Protein 2QRR (pdb70)

Nearest PDB structures (foldseek):
  2qrr-assembly1_A  TM=1.006E+00  e=1.740E-16  Vibrio parahaemolyticus RIMD 2210633
  3k5p-assembly1_A  TM=5.417E-01  e=3.180E-03  Brucella abortus 2308
  3ibw-assembly1_B  TM=4.728E-01  e=7.754E-03  Chlorobaculum tepidum
  6u9d-assembly2_W-2  TM=4.934E-01  e=2.292E-01  Saccharomyces cerevisiae
  2go8-assembly1_A-2  TM=3.382E-01  e=3.084E-01  Bacillus subtilis

Solvent-accessible surface area: 9717 Å² total

Organism: Vibrio parahaemolyticus serotype O3:K6 (strain RIMD 2210633) (NCBI:txid223926)

Radius of gyration: 16.6 Å; Cα contacts (8 Å, |Δi|>4): 387; chains: 2; bounding box: 33×46×33 Å

Sequence (187 aa):
SIPEDYQARLQPNRVEGSYPLVREFTGATVDAPLSQISRKYNNIDVSILSSDDLDYAGGVKFGVAELFGNEQDDSAAIEEYLRENNVKVEVLGYVLLSIPEEDYQARLQPNRVEGSYPLVREFTGATVDAPLSQISRKYNIDVSILSSSDDLDYAGGVKFGVAELFGNNEQDDSAAIEEYLRENNVKKVEVLGYVL

B-factor: mean 30.87, std 8.49, range [17.78, 67.01]

Secondary structure (DSSP, 8-state):
---HHHHHHEESS--TT-EEEE----TTS-SS---HHHHHS--EEEE--EEEEEETTEEE--EEEES-HHHHHHHHHHHHHTT----EEEEE-/----HHHHHHEESS--TT-EEEE----TTS-SS---HHHHHT--EEEE--EEEEEETTEEE--EEEES-HHHHHHHHHHHHHTT----EEEEE-

CATH classification: 3.30.70.260

Structure (mmCIF, N/CA/C/O backbone):
data_2QRR
#
_entry.id   2QRR
#
_cell.length_a   103.134
_cell.length_b   47.780
_cell.length_c   53.347
_cell.angle_alpha   90.00
_cell.angle_beta   118.48
_cell.angle_gamma   90.00
#
_symmetry.space_group_name_H-M   'C 1 2 1'
#
loop_
_entity.id
_entity.type
_entity.pdbx_description
1 polymer 'Methionine import ATP-binding protein metN'
2 non-polymer 'CHLORIDE ION'
3 water water
#
loop_
_atom_site.group_PDB
_atom_site.id
_atom_site.type_symbol
_atom_site.label_atom_id
_atom_site.label_alt_id
_atom_site.label_comp_id
_atom_site.label_asym_id
_atom_site.label_entity_id
_atom_site.label_seq_id
_atom_site.pdbx_PDB_ins_code
_atom_site.Cartn_x
_atom_site.Cartn_y
_atom_site.Cartn_z
_atom_site.occupancy
_atom_site.B_iso_or_equiv
_atom_site.auth_seq_id
_atom_site.auth_comp_id
_atom_site.auth_asym_id
_atom_site.auth_atom_id
_atom_site.pdbx_PDB_model_num
ATOM 1 N N . SER A 1 5 ? 28.884 9.276 8.177 1.00 55.81 2 SER A N 1
ATOM 2 C CA . SER A 1 5 ? 28.165 9.079 9.481 1.00 55.51 2 SER A CA 1
ATOM 3 C C . SER A 1 5 ? 26.711 8.620 9.289 1.00 54.95 2 SER A C 1
ATOM 4 O O . SER A 1 5 ? 25.800 9.438 9.160 1.00 54.83 2 SER A O 1
ATOM 7 N N . ILE A 1 6 ? 26.514 7.300 9.287 1.00 54.66 3 ILE A N 1
ATOM 8 C CA . ILE A 1 6 ? 25.198 6.686 9.095 1.00 53.41 3 ILE A CA 1
ATOM 9 C C . ILE A 1 6 ? 24.957 5.704 10.251 1.00 52.65 3 ILE A C 1
ATOM 10 O O . ILE A 1 6 ? 25.804 4.862 10.526 1.00 52.50 3 ILE A O 1
ATOM 15 N N . PRO A 1 7 ? 23.802 5.805 10.948 1.00 51.69 4 PRO A N 1
ATOM 16 C CA . PRO A 1 7 ? 23.558 4.918 12.096 1.00 51.00 4 PRO A CA 1
ATOM 17 C C . PRO A 1 7 ? 23.571 3.440 11.714 1.00 50.70 4 PRO A C 1
ATOM 18 O O . PRO A 1 7 ? 23.056 3.079 10.643 1.00 51.03 4 PRO A O 1
ATOM 22 N N . GLU A 1 8 ? 24.135 2.598 12.587 1.00 49.52 5 GLU A N 1
ATOM 23 C CA . GLU A 1 8 ? 24.433 1.203 12.260 1.00 48.96 5 GLU A CA 1
ATOM 24 C C . GLU A 1 8 ? 23.217 0.325 11.971 1.00 47.22 5 GLU A C 1
ATOM 25 O O . GLU A 1 8 ? 23.315 -0.681 11.244 1.00 47.08 5 GLU A O 1
ATOM 31 N N . ASP A 1 9 ? 22.083 0.666 12.567 1.00 45.77 6 ASP A N 1
ATOM 32 C CA . ASP A 1 9 ? 20.876 -0.095 12.308 1.00 44.34 6 ASP A CA 1
ATOM 33 C C . ASP A 1 9 ? 20.315 0.264 10.933 1.00 42.07 6 ASP A C 1
ATOM 34 O O . ASP A 1 9 ? 19.678 -0.570 10.286 1.00 42.19 6 ASP A O 1
ATOM 39 N N . TYR A 1 10 ? 20.570 1.487 10.472 1.00 39.49 7 TYR A N 1
ATOM 40 C CA . TYR A 1 10 ? 20.214 1.832 9.088 1.00 37.10 7 TYR A CA 1
ATOM 41 C C . TYR A 1 10 ? 21.199 1.203 8.073 1.00 36.44 7 TYR A C 1
ATOM 42 O O . TYR A 1 10 ? 20.791 0.664 7.062 1.00 35.28 7 TYR A O 1
ATOM 51 N N . GLN A 1 11 ? 22.491 1.276 8.365 1.00 37.20 8 GLN A N 1
ATOM 52 C CA . GLN A 1 11 ? 23.503 0.526 7.585 1.00 37.95 8 GLN A CA 1
ATOM 53 C C . GLN A 1 11 ? 23.143 -0.929 7.323 1.00 37.30 8 GLN A C 1
ATOM 54 O O . GLN A 1 11 ? 23.159 -1.377 6.166 1.00 36.61 8 GLN A O 1
ATOM 60 N N . ALA A 1 12 ? 22.805 -1.674 8.385 1.00 36.18 9 ALA A N 1
ATOM 61 C CA . ALA A 1 12 ? 22.522 -3.096 8.264 1.00 35.21 9 ALA A CA 1
ATOM 62 C C . ALA A 1 12 ? 21.391 -3.335 7.303 1.00 34.41 9 ALA A C 1
ATOM 63 O O . ALA A 1 12 ? 21.315 -4.399 6.690 1.00 34.90 9 ALA A O 1
ATOM 65 N N . ARG A 1 13 ? 20.518 -2.340 7.175 1.00 32.33 10 ARG A N 1
ATOM 66 C CA . ARG A 1 13 ? 19.320 -2.430 6.351 1.00 31.12 10 ARG A CA 1
ATOM 67 C C . ARG A 1 13 ? 19.494 -1.738 4.991 1.00 28.71 10 ARG A C 1
ATOM 68 O O . ARG A 1 13 ? 18.562 -1.770 4.173 1.00 28.91 10 ARG A O 1
ATOM 76 N N . LEU A 1 14 ? 20.655 -1.116 4.773 1.00 27.54 11 LEU A N 1
ATOM 77 C CA . LEU A 1 14 ? 20.884 -0.292 3.559 1.00 26.36 11 LEU A CA 1
ATOM 78 C C . LEU A 1 14 ? 21.278 -1.178 2.362 1.00 26.66 11 LEU A C 1
ATOM 79 O O . LEU A 1 14 ? 22.270 -1.894 2.452 1.00 27.74 11 LEU A O 1
ATOM 84 N N . GLN A 1 15 ? 20.498 -1.123 1.271 1.00 25.71 12 GLN A N 1
ATOM 85 C CA . GLN A 1 15 ? 20.853 -1.892 0.033 1.00 27.01 12 GLN A CA 1
ATOM 86 C C . GLN A 1 15 ? 21.234 -0.932 -1.083 1.00 25.59 12 GLN A C 1
ATOM 87 O O . GLN A 1 15 ? 20.713 0.189 -1.131 1.00 24.66 12 GLN A O 1
ATOM 93 N N . PRO A 1 16 ? 22.107 -1.368 -2.023 1.00 25.06 13 PRO A N 1
ATOM 94 C CA . PRO A 1 16 ? 22.495 -0.500 -3.139 1.00 26.73 13 PRO A CA 1
ATOM 95 C C . PRO A 1 16 ? 21.335 -0.197 -4.077 1.00 28.32 13 PRO A C 1
ATOM 96 O O . PRO A 1 16 ? 21.264 0.907 -4.624 1.00 29.99 13 PRO A O 1
ATOM 100 N N . ASN A 1 17 ? 20.443 -1.169 -4.257 1.00 30.94 14 ASN A N 1
ATOM 101 C CA . ASN A 1 17 ? 19.339 -0.975 -5.209 1.00 33.06 14 ASN A CA 1
ATOM 102 C C . ASN A 1 17 ? 17.966 -1.066 -4.609 1.00 32.83 14 ASN A C 1
ATOM 103 O O . ASN A 1 17 ? 17.745 -1.685 -3.561 1.00 33.54 14 ASN A O 1
ATOM 108 N N . ARG A 1 18 ? 17.037 -0.431 -5.302 1.00 32.60 15 ARG A N 1
ATOM 109 C CA . ARG A 1 18 ? 15.704 -0.319 -4.818 1.00 32.97 15 ARG A CA 1
ATOM 110 C C . ARG A 1 18 ? 14.988 -1.657 -5.012 1.00 34.48 15 ARG A C 1
ATOM 111 O O . ARG A 1 18 ? 14.884 -2.151 -6.131 1.00 35.15 15 ARG A O 1
ATOM 119 N N . VAL A 1 19 ? 14.584 -2.253 -3.902 1.00 35.30 16 VAL A N 1
ATOM 120 C CA . VAL A 1 19 ? 13.766 -3.464 -3.901 1.00 36.35 16 VAL A CA 1
ATOM 121 C C . VAL A 1 19 ? 12.377 -3.144 -3.381 1.00 36.53 16 VAL A C 1
ATOM 122 O O . VAL A 1 19 ? 12.155 -2.120 -2.717 1.00 34.53 16 VAL A O 1
ATOM 126 N N . GLU A 1 20 ? 11.438 -4.051 -3.661 1.00 36.27 17 GLU A N 1
ATOM 127 C CA . GLU A 1 20 ? 10.093 -3.932 -3.111 1.00 36.93 17 GLU A CA 1
ATOM 128 C C . GLU A 1 20 ? 10.117 -3.705 -1.598 1.00 36.00 17 GLU A C 1
ATOM 129 O O . GLU A 1 20 ? 10.785 -4.421 -0.853 1.00 36.82 17 GLU A O 1
ATOM 135 N N . GLY A 1 21 ? 9.409 -2.682 -1.157 1.00 34.86 18 GLY A N 1
ATOM 136 C CA . GLY A 1 21 ? 9.265 -2.411 0.266 1.00 32.18 18 GLY A CA 1
ATOM 137 C C . GLY A 1 21 ? 10.383 -1.590 0.870 1.00 31.02 18 GLY A C 1
ATOM 138 O O . GLY A 1 21 ? 10.411 -1.420 2.082 1.00 31.64 18 GLY A O 1
ATOM 139 N N . SER A 1 22 ? 11.298 -1.091 0.036 1.00 28.75 19 SER A N 1
ATOM 140 C CA . SER A 1 22 ? 12.413 -0.247 0.548 1.00 28.07 19 SER A CA 1
ATOM 141 C C . SER A 1 22 ? 12.204 1.208 0.164 1.00 26.91 19 SER A C 1
ATOM 142 O O . SER A 1 22 ? 11.424 1.509 -0.734 1.00 28.93 19 SER A O 1
ATOM 145 N N . TYR A 1 23 ? 12.914 2.112 0.831 1.00 26.41 20 TYR A N 1
ATOM 146 C CA . TYR A 1 23 ? 12.787 3.551 0.584 1.00 25.79 20 TYR A CA 1
ATOM 147 C C . TYR A 1 23 ? 14.156 4.176 0.526 1.00 23.64 20 TYR A C 1
ATOM 148 O O . TYR A 1 23 ? 15.022 3.737 1.263 1.00 24.16 20 TYR A O 1
ATOM 157 N N . PRO A 1 24 ? 14.348 5.248 -0.276 1.00 22.73 21 PRO A N 1
ATOM 158 C CA . PRO A 1 24 ? 15.658 5.873 -0.362 1.00 23.33 21 PRO A CA 1
ATOM 159 C C . PRO A 1 24 ? 16.104 6.554 0.943 1.00 23.08 21 PRO A C 1
ATOM 160 O O . PRO A 1 24 ? 15.284 7.223 1.621 1.00 23.40 21 PRO A O 1
ATOM 164 N N . LEU A 1 25 ? 17.361 6.314 1.310 1.00 21.96 22 LEU A N 1
ATOM 165 C CA . LEU A 1 25 ? 18.046 7.067 2.354 1.00 21.76 22 LEU A CA 1
ATOM 166 C C . LEU A 1 25 ? 18.923 8.064 1.632 1.00 21.86 22 LEU A C 1
ATOM 167 O O . LEU A 1 25 ? 19.819 7.664 0.841 1.00 22.05 22 LEU A O 1
ATOM 172 N N . VAL A 1 26 ? 18.710 9.340 1.919 1.00 21.85 23 VAL A N 1
ATOM 173 C CA . VAL A 1 26 ? 19.465 10.410 1.283 1.00 20.13 23 VAL A CA 1
ATOM 174 C C . VAL A 1 26 ? 20.340 11.213 2.253 1.00 20.94 23 VAL A C 1
ATOM 175 O O . VAL A 1 26 ? 19.961 11.413 3.401 1.00 21.71 23 VAL A O 1
ATOM 179 N N . ARG A 1 27 ? 21.453 11.762 1.742 1.00 21.14 24 ARG A N 1
ATOM 180 C CA . ARG A 1 27 ? 22.178 12.802 2.501 1.00 21.34 24 ARG A CA 1
ATOM 181 C C . ARG A 1 27 ? 22.058 14.064 1.645 1.00 23.36 24 ARG A C 1
ATOM 182 O O . ARG A 1 27 ? 22.412 14.048 0.489 1.00 23.19 24 ARG A O 1
ATOM 198 N N . GLU A 1 29 ? 22.881 18.200 1.191 1.00 24.28 26 GLU A N 1
ATOM 199 C CA . GLU A 1 29 ? 23.802 19.251 1.612 1.00 24.18 26 GLU A CA 1
ATOM 200 C C . GLU A 1 29 ? 23.236 20.590 1.142 1.00 23.24 26 GLU A C 1
ATOM 201 O O . GLU A 1 29 ? 22.764 20.710 0.011 1.00 21.51 26 GLU A O 1
ATOM 20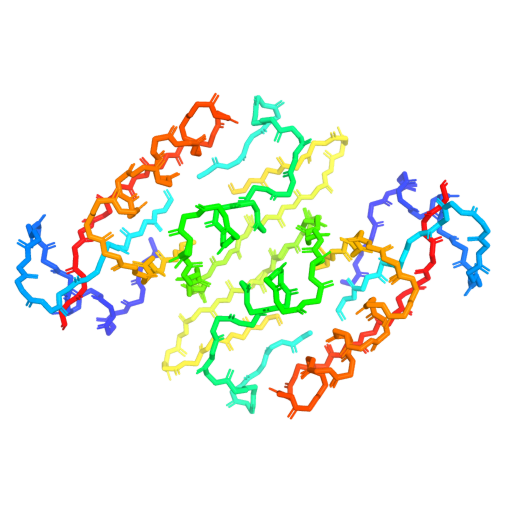7 N N . PHE A 1 30 ? 23.285 21.572 2.047 1.00 22.54 27 PHE A N 1
ATOM 208 C CA . PHE A 1 30 ? 22.752 22.899 1.858 1.00 22.40 27 PHE A CA 1
ATOM 209 C C . PHE A 1 30 ? 23.884 23.894 1.942 1.00 21.25 27 PHE A C 1
ATOM 210 O O . PHE A 1 30 ? 24.720 23.783 2.832 1.00 20.84 27 PHE A O 1
ATOM 218 N N . THR A 1 31 ? 23.930 24.824 0.993 1.00 22.15 28 THR A N 1
ATOM 219 C CA . THR A 1 31 ? 25.014 25.823 0.942 1.00 22.83 28 THR A CA 1
ATOM 220 C C . THR A 1 31 ? 24.356 27.156 0.603 1.00 23.85 28 THR A C 1
ATOM 221 O O . THR A 1 31 ? 23.123 27.249 0.411 1.00 23.00 28 THR A O 1
ATOM 225 N N . GLY A 1 32 ? 25.180 28.195 0.502 1.00 24.03 29 GLY A N 1
ATOM 226 C CA . GLY A 1 32 ? 24.663 29.536 0.201 1.00 25.56 29 GLY A CA 1
ATOM 227 C C . GLY A 1 32 ? 24.207 29.631 -1.250 1.00 25.44 29 GLY A C 1
ATOM 228 O O . GLY A 1 32 ? 23.633 30.664 -1.621 1.00 27.25 29 GLY A O 1
ATOM 229 N N . ALA A 1 33 ? 24.463 28.592 -2.052 1.00 25.57 30 ALA A N 1
ATOM 230 C CA . ALA A 1 33 ? 23.902 28.447 -3.414 1.00 26.63 30 ALA A CA 1
ATOM 231 C C . ALA A 1 33 ? 22.478 27.821 -3.470 1.00 26.62 30 ALA A C 1
ATOM 232 O O . ALA A 1 33 ? 21.758 27.968 -4.476 1.00 26.03 30 ALA A O 1
ATOM 234 N N . THR A 1 34 ? 22.108 27.102 -2.409 1.00 25.69 31 THR A N 1
ATOM 235 C CA . THR A 1 34 ? 20.775 26.490 -2.288 1.00 25.36 31 THR A CA 1
ATOM 236 C C . THR A 1 34 ? 19.699 27.584 -2.285 1.00 26.63 31 THR A C 1
ATOM 237 O O . THR A 1 34 ? 19.846 28.654 -1.630 1.00 26.28 31 THR A O 1
ATOM 241 N N . VAL A 1 35 ? 18.635 27.361 -3.045 1.00 26.46 32 VAL A N 1
ATOM 242 C CA . VAL A 1 35 ? 17.549 28.344 -3.079 1.00 28.47 32 VAL A CA 1
ATOM 243 C C . VAL A 1 35 ? 17.034 28.571 -1.640 1.00 28.71 32 VAL A C 1
ATOM 244 O O . VAL A 1 35 ? 16.907 27.633 -0.832 1.00 27.45 32 VAL A O 1
ATOM 248 N N . ASP A 1 36 ? 16.773 29.829 -1.304 1.00 30.46 33 ASP A N 1
ATOM 249 C CA . ASP A 1 36 ? 16.237 30.160 -0.014 1.00 31.02 33 ASP A CA 1
ATOM 250 C C . ASP A 1 36 ? 14.712 29.896 0.027 1.00 30.52 33 ASP A C 1
ATOM 251 O O . ASP A 1 36 ? 13.905 30.770 -0.307 1.00 31.22 33 ASP A O 1
ATOM 256 N N . ALA A 1 37 ? 14.326 28.693 0.433 1.00 28.10 34 ALA A N 1
ATOM 257 C CA . ALA A 1 37 ? 12.904 28.280 0.389 1.00 27.36 34 ALA A CA 1
ATOM 258 C C . ALA A 1 37 ? 12.761 27.148 1.394 1.00 25.76 34 ALA A C 1
ATOM 259 O O . ALA A 1 37 ? 13.750 26.478 1.701 1.00 27.52 34 ALA A O 1
ATOM 261 N N . PRO A 1 38 ? 11.541 26.928 1.914 1.00 25.20 35 PRO A N 1
ATOM 262 C CA . PRO A 1 38 ? 11.206 25.834 2.800 1.00 23.77 35 PRO A CA 1
ATOM 263 C C . PRO A 1 38 ? 11.078 24.552 1.949 1.00 24.04 35 PRO A C 1
ATOM 264 O O . PRO A 1 38 ? 9.990 24.008 1.747 1.00 24.63 35 PRO A O 1
ATOM 268 N N . LEU A 1 39 ? 12.197 24.047 1.506 1.00 23.55 36 LEU A N 1
ATOM 269 C CA . LEU A 1 39 ? 12.166 22.932 0.554 1.00 22.82 36 LEU A CA 1
ATOM 270 C C . LEU A 1 39 ? 11.604 21.618 1.104 1.00 23.29 36 LEU A C 1
ATOM 271 O O . LEU A 1 39 ? 10.980 20.877 0.330 1.00 21.67 36 LEU A O 1
ATOM 284 N N . SER A 1 41 ? 9.351 21.324 3.418 1.00 20.76 38 SER A N 1
ATOM 285 C CA . SER A 1 41 ? 7.892 21.537 3.432 1.00 20.07 38 SER A CA 1
ATOM 286 C C . SER A 1 41 ? 7.344 21.362 2.023 1.00 20.89 38 SER A C 1
ATOM 287 O O . SER A 1 41 ? 6.286 20.751 1.842 1.00 21.35 38 SER A O 1
ATOM 290 N N . GLN A 1 42 ? 8.017 21.946 1.048 1.00 21.64 39 GLN A N 1
ATOM 291 C CA . GLN A 1 42 ? 7.455 21.921 -0.343 1.00 22.37 39 GLN A CA 1
ATOM 292 C C . GLN A 1 42 ? 7.406 20.526 -0.909 1.00 22.05 39 GLN A C 1
ATOM 293 O O . GLN A 1 42 ? 6.374 20.132 -1.523 1.00 21.83 39 GLN A O 1
ATOM 299 N N . ILE A 1 43 ? 8.466 19.726 -0.706 1.00 21.94 40 ILE A N 1
ATOM 300 C CA . ILE A 1 43 ? 8.369 18.322 -1.251 1.00 21.44 40 ILE A CA 1
ATOM 301 C C . ILE A 1 43 ? 7.378 17.453 -0.472 1.00 21.51 40 ILE A C 1
ATOM 302 O O . ILE A 1 43 ? 6.809 16.508 -1.017 1.00 21.94 40 ILE A O 1
ATOM 307 N N . SER A 1 44 ? 7.156 17.789 0.808 1.00 21.23 41 SER A N 1
ATOM 308 C CA . SER A 1 44 ? 6.190 17.060 1.676 1.00 21.41 41 SER A CA 1
ATOM 309 C C . SER A 1 44 ? 4.800 17.228 1.104 1.00 21.61 41 SER A C 1
ATOM 310 O O . SER A 1 44 ? 3.976 16.286 1.120 1.00 24.66 41 SER A O 1
ATOM 313 N N . ARG A 1 45 ? 4.552 18.440 0.642 1.00 20.22 42 ARG A N 1
ATOM 314 C CA . ARG A 1 45 ? 3.201 18.782 0.099 1.00 23.59 42 ARG A CA 1
ATOM 315 C C . ARG A 1 45 ? 3.098 18.361 -1.364 1.00 23.25 42 ARG A C 1
ATOM 316 O O . ARG A 1 45 ? 2.100 17.754 -1.794 1.00 22.96 42 ARG A O 1
ATOM 324 N N . LYS A 1 46 ? 4.072 18.741 -2.156 1.00 20.65 43 LYS A N 1
ATOM 325 C CA . LYS A 1 46 ? 3.966 18.640 -3.620 1.00 22.96 43 LYS A CA 1
ATOM 326 C C . LYS A 1 46 ? 4.062 17.215 -4.125 1.00 21.76 43 LYS A C 1
ATOM 327 O O . LYS A 1 46 ? 3.427 16.856 -5.095 1.00 23.21 43 LYS A O 1
ATOM 333 N N . TYR A 1 47 ? 4.881 16.404 -3.463 1.00 22.16 44 TYR A N 1
ATOM 334 C CA . TYR A 1 47 ? 5.175 15.043 -3.886 1.00 24.03 44 TYR A CA 1
ATOM 335 C C . TYR A 1 47 ? 4.769 14.017 -2.865 1.00 23.99 44 TYR A C 1
ATOM 336 O O . TYR A 1 47 ? 5.077 12.862 -3.042 1.00 26.79 44 TYR A O 1
ATOM 345 N N A ASN A 1 48 ? 4.095 14.429 -1.797 0.50 24.84 45 ASN A N 1
ATOM 346 N N B ASN A 1 48 ? 3.986 14.449 -1.868 0.50 24.87 45 ASN A N 1
ATOM 347 C CA A ASN A 1 48 ? 3.524 13.453 -0.894 0.50 25.00 45 ASN A CA 1
ATOM 348 C CA B ASN A 1 48 ? 3.490 13.634 -0.734 0.50 24.87 45 ASN A CA 1
ATOM 349 C C A ASN A 1 48 ? 4.700 12.689 -0.344 0.50 25.35 45 ASN A C 1
ATOM 350 C C B ASN A 1 48 ? 4.560 12.812 -0.049 0.50 25.31 45 ASN A C 1
ATOM 351 O O A ASN A 1 48 ? 4.715 11.459 -0.414 0.50 25.73 45 ASN A O 1
ATOM 352 O O B ASN A 1 48 ? 4.341 11.674 0.336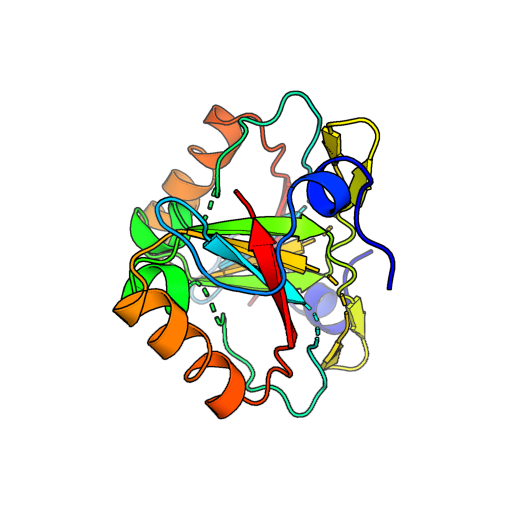 0.50 26.11 45 ASN A O 1
ATOM 361 N N . ILE A 1 49 ? 5.727 13.428 0.107 1.00 24.99 46 ILE A N 1
ATOM 362 C CA . ILE A 1 49 ? 6.874 12.767 0.738 1.00 25.09 46 ILE A CA 1
ATOM 363 C C . ILE A 1 49 ? 6.799 12.957 2.223 1.00 24.73 46 ILE A C 1
ATOM 364 O O . ILE A 1 49 ? 6.593 14.080 2.702 1.00 24.38 46 ILE A O 1
ATOM 369 N N . ASP A 1 50 ? 6.949 11.855 2.964 1.00 24.53 47 ASP A N 1
ATOM 370 C CA . ASP A 1 50 ? 7.244 11.967 4.391 1.00 24.69 47 ASP A CA 1
ATOM 371 C C . ASP A 1 50 ? 8.744 11.900 4.568 1.00 25.79 47 ASP A C 1
ATOM 372 O O . ASP A 1 50 ? 9.372 10.851 4.295 1.00 26.98 47 ASP A O 1
ATOM 377 N N . VAL A 1 51 ? 9.303 13.019 5.002 1.00 23.78 48 VAL A N 1
ATOM 378 C CA . VAL A 1 51 ? 10.734 13.163 5.183 1.00 24.40 48 VAL A CA 1
ATOM 379 C C . VAL A 1 51 ? 11.021 12.739 6.617 1.00 25.30 48 VAL A C 1
ATOM 380 O O . VAL A 1 51 ? 10.740 13.491 7.607 1.00 25.02 48 VAL A O 1
ATOM 384 N N . SER A 1 52 ? 11.574 11.540 6.753 1.00 24.16 49 SER A N 1
ATOM 385 C CA . SER A 1 52 ? 11.896 11.002 8.041 1.00 23.86 49 SER A CA 1
ATOM 386 C C . SER A 1 52 ? 13.332 11.369 8.360 1.00 25.30 49 SER A C 1
ATOM 387 O O . SER A 1 52 ? 14.287 10.733 7.877 1.00 24.60 49 SER A O 1
ATOM 390 N N . ILE A 1 53 ? 13.473 12.427 9.148 1.00 24.02 50 ILE A N 1
ATOM 391 C CA . ILE A 1 53 ? 14.797 12.997 9.454 1.00 26.61 50 ILE A CA 1
ATOM 392 C C . ILE A 1 53 ? 15.491 12.162 10.497 1.00 27.60 50 ILE A C 1
ATOM 393 O O . ILE A 1 53 ? 14.913 11.874 11.557 1.00 29.40 50 ILE A O 1
ATOM 398 N N . LEU A 1 54 ? 16.697 11.717 10.166 1.00 25.98 51 LEU A N 1
ATOM 399 C CA . LEU A 1 54 ? 17.530 10.910 11.064 1.00 26.28 51 LEU A CA 1
ATOM 400 C C . LEU A 1 54 ? 18.523 11.823 11.783 1.00 26.12 51 LEU A C 1
ATOM 401 O O . LEU A 1 54 ? 18.692 11.717 13.008 1.00 26.47 51 LEU A O 1
ATOM 406 N N . SER A 1 55 ? 19.192 12.705 11.035 1.00 25.01 52 SER A N 1
ATOM 407 C CA . SER A 1 55 ? 20.252 13.565 11.656 1.00 24.30 52 SER A CA 1
ATOM 408 C C . SER A 1 55 ? 20.377 14.828 10.831 1.00 24.22 52 SER A C 1
ATOM 409 O O . SER A 1 55 ? 19.958 14.865 9.668 1.00 23.97 52 SER A O 1
ATOM 412 N N . SER A 1 56 ? 20.821 15.879 11.491 1.00 23.71 53 SER A N 1
ATOM 413 C CA . SER A 1 56 ? 21.055 17.113 10.786 1.00 26.94 53 SER A CA 1
ATOM 414 C C . SER A 1 56 ? 22.119 17.867 11.521 1.00 27.55 53 SER A C 1
ATOM 415 O O . SER A 1 56 ? 22.300 17.737 12.753 1.00 29.31 53 SER A O 1
ATOM 418 N N A ASP A 1 57 ? 22.851 18.684 10.781 0.50 26.85 54 ASP A N 1
ATOM 419 N N B ASP A 1 57 ? 22.855 18.640 10.758 0.50 26.57 54 ASP A N 1
ATOM 420 C CA A ASP A 1 57 ? 23.841 19.583 11.377 0.50 27.06 54 ASP A CA 1
ATOM 421 C CA B ASP A 1 57 ? 23.811 19.558 11.304 0.50 26.54 54 ASP A CA 1
ATOM 422 C C A ASP A 1 57 ? 23.823 20.872 10.549 0.50 26.79 54 ASP A C 1
ATOM 423 C C B ASP A 1 57 ? 23.651 20.690 10.314 0.50 25.76 54 ASP A C 1
ATOM 424 O O A ASP A 1 57 ? 24.784 21.210 9.857 0.50 29.20 54 ASP A O 1
ATOM 425 O O B ASP A 1 57 ? 24.306 20.706 9.275 0.50 26.04 54 ASP A O 1
ATOM 434 N N . LEU A 1 58 ? 22.706 21.565 10.614 1.00 25.75 55 LEU A N 1
ATOM 435 C CA . LEU A 1 58 ? 22.477 22.804 9.825 1.00 25.69 55 LEU A CA 1
ATOM 436 C C . LEU A 1 58 ? 22.726 23.996 10.730 1.00 26.94 55 LEU A C 1
ATOM 437 O O . LEU A 1 58 ? 22.381 23.999 11.922 1.00 25.06 55 LEU A O 1
ATOM 442 N N . ASP A 1 59 ? 23.299 25.052 10.157 1.00 26.21 56 ASP A N 1
ATOM 443 C CA . ASP A 1 59 ? 23.629 26.233 10.956 1.00 28.96 56 ASP A CA 1
ATOM 444 C C . ASP A 1 59 ? 23.275 27.422 10.093 1.00 28.32 56 ASP A C 1
ATOM 445 O O . ASP A 1 59 ? 23.049 27.260 8.905 1.00 27.87 56 ASP A O 1
ATOM 450 N N . TYR A 1 60 ? 23.128 28.593 10.704 1.00 27.62 57 TYR A N 1
ATOM 451 C CA . TYR A 1 60 ? 22.849 29.768 9.958 1.00 27.91 57 TYR A CA 1
ATOM 452 C C . TYR A 1 60 ? 23.824 30.791 10.530 1.00 27.72 57 TYR A C 1
ATOM 453 O O . TYR A 1 60 ? 23.790 31.071 11.722 1.00 28.02 57 TYR A O 1
ATOM 462 N N . ALA A 1 61 ? 24.748 31.266 9.713 1.00 26.57 58 ALA A N 1
ATOM 463 C CA . ALA A 1 61 ? 25.715 32.254 10.199 1.00 26.91 58 ALA A CA 1
ATOM 464 C C . ALA A 1 61 ? 26.155 33.094 9.045 1.00 26.32 58 ALA A C 1
ATOM 465 O O . ALA A 1 61 ? 26.188 32.642 7.889 1.00 27.04 58 ALA A O 1
ATOM 467 N N . GLY A 1 62 ? 26.478 34.330 9.343 1.00 26.65 59 GLY A N 1
ATOM 468 C CA . GLY A 1 62 ? 26.950 35.208 8.316 1.00 26.77 59 GLY A CA 1
ATOM 469 C C . GLY A 1 62 ? 25.998 35.256 7.144 1.00 27.48 59 GLY A C 1
ATOM 470 O O . GLY A 1 62 ? 26.441 35.368 6.001 1.00 27.26 59 GLY A O 1
ATOM 471 N N . GLY A 1 63 ? 24.697 35.158 7.423 1.00 27.61 60 GLY A N 1
ATOM 472 C CA . GLY A 1 63 ? 23.682 35.309 6.377 1.00 28.44 60 GLY A CA 1
ATOM 473 C C . GLY A 1 63 ? 23.496 34.095 5.486 1.00 28.60 60 GLY A C 1
ATOM 474 O O . GLY A 1 63 ? 22.797 34.162 4.472 1.00 29.55 60 GLY A O 1
ATOM 475 N N . VAL A 1 64 ? 24.083 32.963 5.878 1.00 27.31 61 VAL A N 1
ATOM 476 C CA . VAL A 1 64 ? 23.999 31.753 5.050 1.00 26.47 61 VAL A CA 1
ATOM 477 C C . VAL A 1 64 ? 23.530 30.574 5.873 1.00 25.98 61 VAL A C 1
ATOM 478 O O . 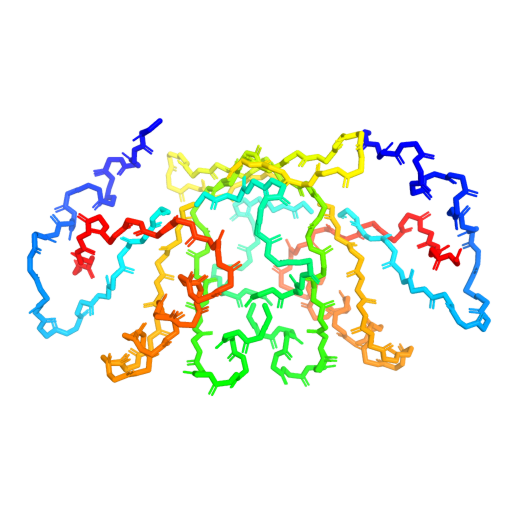VAL A 1 64 ? 24.050 30.358 6.962 1.00 24.33 61 VAL A O 1
ATOM 482 N N . LYS A 1 65 ? 22.608 29.769 5.317 1.00 25.54 62 LYS A N 1
ATOM 483 C CA . LYS A 1 65 ? 22.229 28.521 5.943 1.00 28.39 62 LYS A CA 1
ATOM 484 C C . LYS A 1 65 ? 22.984 27.381 5.242 1.00 28.16 62 LYS A C 1
ATOM 485 O O . LYS A 1 65 ? 22.959 27.265 4.014 1.00 28.96 62 LYS A O 1
ATOM 491 N N . PHE A 1 66 ? 23.651 26.552 6.031 1.00 27.50 63 PHE A N 1
ATOM 492 C CA . PHE A 1 66 ? 24.550 25.541 5.489 1.00 26.26 63 PHE A CA 1
ATOM 493 C C . PHE A 1 66 ? 24.611 24.328 6.382 1.00 26.03 63 PHE A C 1
ATOM 494 O O . PHE A 1 66 ? 24.363 24.429 7.580 1.00 26.14 63 PHE A O 1
ATOM 502 N N . GLY A 1 67 ? 24.941 23.177 5.790 1.00 24.34 64 GLY A N 1
ATOM 503 C CA . GLY A 1 67 ? 25.045 21.972 6.592 1.00 22.72 64 GLY A CA 1
ATOM 504 C C . GLY A 1 67 ? 24.466 20.801 5.838 1.00 23.08 64 GLY A C 1
ATOM 505 O O . GLY A 1 67 ? 24.239 20.854 4.629 1.00 23.45 64 GLY A O 1
ATOM 522 N N . VAL A 1 70 ? 20.382 13.943 6.991 1.00 21.39 67 VAL A N 1
ATOM 523 C CA . VAL A 1 70 ? 20.215 12.594 6.439 1.00 22.23 67 VAL A CA 1
ATOM 524 C C . VAL A 1 70 ? 18.781 12.207 6.727 1.00 22.34 67 VAL A C 1
ATOM 525 O O . VAL A 1 70 ? 18.310 12.474 7.832 1.00 21.67 67 VAL A O 1
ATOM 529 N N . ALA A 1 71 ? 18.058 11.672 5.736 1.00 21.48 68 ALA A N 1
ATOM 530 C CA . ALA A 1 71 ? 16.625 11.415 5.900 1.00 22.78 68 ALA A CA 1
ATOM 531 C C . ALA A 1 71 ? 16.235 10.232 5.052 1.00 22.53 68 ALA A C 1
ATOM 532 O O . ALA A 1 71 ? 16.847 10.000 4.019 1.00 22.87 68 ALA A O 1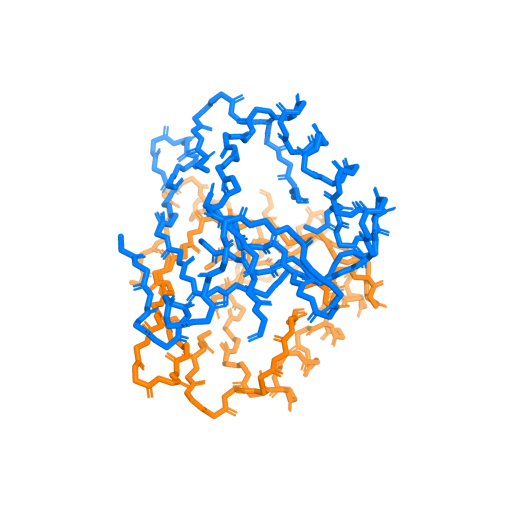
ATOM 534 N N . GLU A 1 72 ? 15.223 9.492 5.517 1.00 21.65 69 GLU A N 1
ATOM 535 C CA . GLU A 1 72 ? 14.645 8.456 4.687 1.00 23.51 69 GLU A CA 1
ATOM 536 C C . GLU A 1 72 ? 13.382 9.047 4.063 1.00 25.45 69 GLU A C 1
ATOM 537 O O . GLU A 1 72 ? 12.551 9.676 4.784 1.00 25.00 69 GLU A O 1
ATOM 543 N N . LEU A 1 73 ? 13.223 8.867 2.744 1.00 24.55 70 LEU A N 1
ATOM 544 C CA . LEU A 1 73 ? 12.100 9.517 2.025 1.00 25.43 70 LEU A CA 1
ATOM 545 C C . LEU A 1 73 ? 11.012 8.498 1.784 1.00 25.18 70 LEU A C 1
ATOM 546 O O . LEU A 1 73 ? 11.211 7.557 0.971 1.00 26.14 70 LEU A O 1
ATOM 551 N N . PHE A 1 74 ? 9.883 8.630 2.491 1.00 25.00 71 PHE A N 1
ATOM 552 C CA . PHE A 1 74 ? 8.790 7.674 2.338 1.00 27.36 71 PHE A CA 1
ATOM 553 C C . PHE A 1 74 ? 7.781 8.221 1.322 1.00 28.00 71 PHE A C 1
ATOM 554 O O . PHE A 1 74 ? 7.196 9.285 1.523 1.00 29.01 71 PHE A O 1
ATOM 562 N N . GLY A 1 75 ? 7.579 7.490 0.237 1.00 28.80 72 GLY A N 1
ATOM 563 C CA . GLY A 1 75 ? 6.608 7.897 -0.776 1.00 31.00 72 GLY A CA 1
ATOM 564 C C . GLY A 1 75 ? 6.645 6.788 -1.801 1.00 30.77 72 GLY A C 1
ATOM 565 O O . GLY A 1 75 ? 7.187 5.738 -1.532 1.00 33.50 72 GLY A O 1
ATOM 566 N N . ASN A 1 76 ? 6.104 6.993 -2.984 1.00 31.03 73 ASN A N 1
ATOM 567 C CA . ASN A 1 76 ? 6.369 5.974 -3.998 1.00 30.32 73 ASN A CA 1
ATOM 568 C C . ASN A 1 76 ? 7.567 6.361 -4.875 1.00 29.95 73 ASN A C 1
ATOM 569 O O . ASN A 1 76 ? 8.141 7.476 -4.742 1.00 29.34 73 ASN A O 1
ATOM 574 N N . GLU A 1 77 ? 7.966 5.443 -5.752 1.00 28.78 74 GLU A N 1
ATOM 575 C CA . GLU A 1 77 ? 9.148 5.657 -6.560 1.00 29.11 74 GLU A CA 1
ATOM 576 C C . GLU A 1 77 ? 9.012 6.883 -7.447 1.00 27.36 74 GLU A C 1
ATOM 577 O O . GLU A 1 77 ? 9.957 7.656 -7.608 1.00 27.82 74 GLU A O 1
ATOM 583 N N . GLN A 1 78 ? 7.846 7.048 -8.062 1.00 26.03 75 GLN A N 1
ATOM 584 C CA . GLN A 1 78 ? 7.680 8.160 -8.935 1.00 25.51 75 GLN A CA 1
ATOM 585 C C . GLN A 1 78 ? 7.834 9.475 -8.141 1.00 25.25 75 GLN A C 1
ATOM 586 O O . GLN A 1 78 ? 8.499 10.421 -8.622 1.00 24.55 75 GLN A O 1
ATOM 592 N N . ASP A 1 79 ? 7.178 9.525 -6.974 1.00 24.79 76 ASP A N 1
ATOM 593 C CA . ASP A 1 79 ? 7.139 10.724 -6.149 1.00 24.83 76 ASP A CA 1
ATOM 594 C C . ASP A 1 79 ? 8.522 11.025 -5.554 1.00 25.03 76 ASP A C 1
ATOM 595 O O . ASP A 1 79 ? 8.979 12.167 -5.586 1.00 24.63 76 ASP A O 1
ATOM 600 N N . ASP A 1 80 ? 9.203 10.005 -5.047 1.00 25.03 77 ASP A N 1
ATOM 601 C CA . ASP A 1 80 ? 10.521 10.295 -4.457 1.00 26.12 77 ASP A CA 1
ATOM 602 C C . ASP A 1 80 ? 11.563 10.692 -5.496 1.00 26.69 77 ASP A C 1
ATOM 603 O O . ASP A 1 80 ? 12.367 11.561 -5.254 1.00 25.47 77 ASP A O 1
ATOM 608 N N . SER A 1 81 ? 11.518 10.092 -6.683 1.00 26.51 78 SER A N 1
ATOM 609 C CA . SER A 1 81 ? 12.375 10.554 -7.785 1.00 27.05 78 SER A CA 1
ATOM 610 C C . SER A 1 81 ? 12.094 12.004 -8.172 1.00 26.81 78 SER A C 1
ATOM 611 O O . SER A 1 81 ? 13.032 12.797 -8.333 1.00 26.48 78 SER A O 1
ATOM 614 N N . ALA A 1 82 ? 10.813 12.369 -8.279 1.00 26.11 79 ALA A N 1
ATOM 615 C CA . ALA A 1 82 ? 10.411 13.745 -8.597 1.00 25.81 79 ALA A CA 1
ATOM 616 C C . ALA A 1 82 ? 10.880 14.755 -7.527 1.00 26.33 79 ALA A C 1
ATOM 617 O O . ALA A 1 82 ? 11.307 15.888 -7.856 1.00 25.86 79 ALA A O 1
ATOM 619 N N . ALA A 1 83 ? 10.781 14.330 -6.269 1.00 24.32 80 ALA A N 1
ATOM 620 C CA . ALA A 1 83 ? 11.143 15.181 -5.130 1.00 24.59 80 ALA A CA 1
ATOM 621 C C . ALA A 1 83 ? 12.653 15.373 -5.131 1.00 24.16 80 ALA A C 1
ATOM 622 O O . ALA A 1 83 ? 13.140 16.454 -4.846 1.00 23.88 80 ALA A O 1
ATOM 624 N N . ILE A 1 84 ? 13.402 14.302 -5.395 1.00 24.60 81 ILE A N 1
ATOM 625 C CA . ILE A 1 84 ? 14.878 14.419 -5.434 1.00 24.64 81 ILE A CA 1
ATOM 626 C C . ILE A 1 84 ? 15.317 15.364 -6.578 1.00 25.84 81 ILE A C 1
ATOM 627 O O . ILE A 1 84 ? 16.227 16.183 -6.425 1.00 26.03 81 ILE A O 1
ATOM 632 N N A GLU A 1 85 ? 14.665 15.298 -7.732 0.50 25.65 82 GLU A N 1
ATOM 633 N N B GLU A 1 85 ? 14.655 15.219 -7.727 0.50 25.84 82 GLU A N 1
ATOM 634 C CA A GLU A 1 85 ? 15.067 16.217 -8.798 0.50 25.58 82 GLU A CA 1
ATOM 635 C CA B GLU A 1 85 ? 14.853 16.101 -8.875 0.50 26.05 82 GLU A CA 1
ATOM 636 C C A GLU A 1 85 ? 14.629 17.659 -8.477 0.50 25.39 82 GLU A C 1
ATOM 637 C C B GLU A 1 85 ? 14.631 17.563 -8.445 0.50 25.64 82 GLU A C 1
ATOM 638 O O A GLU A 1 85 ? 15.311 18.609 -8.834 0.50 25.83 82 GLU A O 1
ATOM 639 O O B GLU A 1 85 ? 15.467 18.412 -8.695 0.50 26.02 82 GLU A O 1
ATOM 650 N N . TYR A 1 86 ? 13.509 17.824 -7.772 1.00 24.47 83 TYR A N 1
ATOM 651 C CA . TYR A 1 86 ? 13.102 19.161 -7.336 1.00 25.28 83 TYR A CA 1
ATOM 652 C C . TYR A 1 86 ? 14.166 19.769 -6.420 1.00 23.64 83 TYR A C 1
ATOM 653 O O . TYR A 1 86 ? 14.543 20.926 -6.578 1.00 24.59 83 TYR A O 1
ATOM 662 N N . LEU A 1 87 ? 14.653 18.965 -5.470 1.00 23.31 84 LEU A N 1
ATOM 663 C CA . LEU A 1 87 ? 15.692 19.449 -4.553 1.00 22.76 84 LEU A CA 1
ATOM 664 C C . LEU A 1 87 ? 16.956 19.777 -5.331 1.00 22.22 84 LEU A C 1
ATOM 665 O O . LEU A 1 87 ? 17.570 20.813 -5.097 1.00 23.77 84 LEU A O 1
ATOM 670 N N . ARG A 1 88 ? 17.348 18.910 -6.267 1.00 23.66 85 ARG A N 1
ATOM 671 C CA . ARG A 1 88 ? 18.527 19.200 -7.075 1.00 24.50 85 ARG A CA 1
ATOM 672 C C . ARG A 1 88 ? 18.351 20.454 -7.918 1.00 25.69 85 ARG A C 1
ATOM 673 O O . ARG A 1 88 ? 19.310 21.222 -8.082 1.00 27.26 85 ARG A O 1
ATOM 681 N N . GLU A 1 89 ? 17.133 20.685 -8.430 1.00 28.16 86 GLU A N 1
ATOM 682 C CA . GLU A 1 89 ? 16.821 21.900 -9.230 1.00 28.62 86 GLU A CA 1
ATOM 683 C C . GLU A 1 89 ? 16.977 23.169 -8.373 1.00 27.96 86 GLU A C 1
ATOM 684 O O . GLU A 1 89 ? 17.359 24.238 -8.876 1.00 27.40 86 GLU A O 1
ATOM 690 N N . ASN A 1 90 ? 16.739 23.025 -7.076 1.00 25.86 87 ASN A N 1
ATOM 691 C CA . ASN A 1 90 ? 16.867 24.110 -6.110 1.00 24.97 87 ASN A CA 1
ATOM 692 C C . ASN A 1 90 ? 18.260 24.135 -5.446 1.00 24.02 87 ASN A C 1
ATOM 693 O O . ASN A 1 90 ? 18.445 24.767 -4.420 1.00 25.28 87 ASN A O 1
ATOM 698 N N . ASN A 1 91 ? 19.233 23.456 -6.054 1.00 25.52 88 ASN A N 1
ATOM 699 C CA . ASN A 1 91 ? 20.609 23.435 -5.576 1.00 24.59 88 ASN A CA 1
ATOM 700 C C . ASN A 1 91 ? 20.849 22.865 -4.185 1.00 24.39 88 ASN A C 1
ATOM 701 O O . ASN A 1 91 ? 21.721 23.352 -3.454 1.00 24.25 88 ASN A O 1
ATOM 706 N N . VAL A 1 92 ? 20.056 21.863 -3.802 1.00 23.74 89 VAL A N 1
ATOM 707 C CA . VAL A 1 92 ? 20.432 20.972 -2.716 1.00 23.30 89 VAL A CA 1
ATOM 708 C C . VAL A 1 92 ? 21.247 19.888 -3.379 1.00 24.56 89 VAL A C 1
ATOM 709 O O . VAL A 1 92 ? 20.837 19.332 -4.386 1.00 26.17 89 VAL A O 1
ATOM 713 N N . LYS A 1 93 ? 22.426 19.568 -2.844 1.00 24.79 90 LYS A N 1
ATOM 714 C CA . LYS A 1 93 ? 23.104 18.368 -3.360 1.00 25.50 90 LYS A CA 1
ATOM 715 C C . LYS A 1 93 ? 22.518 17.139 -2.671 1.00 26.44 90 LYS A C 1
ATOM 716 O O . LYS A 1 93 ? 22.509 17.074 -1.447 1.00 25.88 90 LYS A O 1
ATOM 722 N N . VAL A 1 94 ? 22.032 16.177 -3.448 1.00 24.16 91 VAL A N 1
ATOM 723 C CA . VAL A 1 94 ? 21.390 14.991 -2.854 1.00 23.53 91 VAL A CA 1
ATOM 724 C C . VAL A 1 94 ? 22.210 13.750 -3.236 1.00 23.93 91 VAL A C 1
ATOM 725 O O . VAL A 1 94 ? 22.441 13.489 -4.435 1.00 23.97 91 VAL A O 1
ATOM 729 N N . GLU A 1 95 ? 22.685 13.017 -2.235 1.00 22.83 92 GLU A N 1
ATOM 730 C CA . GLU A 1 95 ? 23.301 11.724 -2.467 1.00 24.28 92 GLU A CA 1
ATOM 731 C C . GLU A 1 95 ? 22.273 10.671 -2.055 1.00 24.22 92 GLU A C 1
ATOM 732 O O . GLU A 1 95 ? 21.830 10.626 -0.899 1.00 22.88 92 GLU A O 1
ATOM 738 N N . VAL A 1 96 ? 21.876 9.815 -2.995 1.00 23.15 93 VAL A N 1
ATOM 739 C CA . VAL A 1 96 ? 21.005 8.686 -2.632 1.00 23.57 93 VAL A CA 1
ATOM 740 C C . VAL A 1 96 ? 21.924 7.573 -2.135 1.00 23.27 93 VAL A C 1
ATOM 741 O O . VAL A 1 96 ? 22.668 6.981 -2.928 1.00 23.99 93 VAL A O 1
ATOM 745 N N . LEU A 1 97 ? 21.995 7.377 -0.815 1.00 22.21 94 LEU A N 1
ATOM 746 C CA . LEU A 1 97 ? 23.011 6.444 -0.251 1.00 23.02 94 LEU A CA 1
ATOM 747 C C . LEU A 1 97 ? 22.621 5.008 -0.559 1.00 22.65 94 LEU A C 1
ATOM 748 O O . LEU A 1 97 ? 23.465 4.119 -0.739 1.00 24.34 94 LEU A O 1
ATOM 753 N N . GLY A 1 98 ? 21.323 4.774 -0.677 1.00 21.90 95 GLY A N 1
ATOM 754 C CA . GLY A 1 98 ? 20.896 3.394 -0.873 1.00 21.73 95 GLY A CA 1
ATOM 755 C C . GLY A 1 98 ? 19.450 3.338 -0.466 1.00 21.56 95 GLY A C 1
ATOM 756 O O . GLY A 1 98 ? 18.827 4.382 -0.234 1.00 22.21 95 GLY A O 1
ATOM 757 N N . TYR A 1 99 ? 18.918 2.116 -0.407 1.00 22.17 96 TYR A N 1
ATOM 758 C CA . TYR A 1 99 ? 17.542 1.918 -0.072 1.00 22.42 96 TYR A CA 1
ATOM 759 C C . TYR A 1 99 ? 17.405 1.100 1.190 1.00 25.35 96 TYR A C 1
ATOM 760 O O . TYR A 1 99 ? 18.044 0.054 1.327 1.00 24.50 96 TYR A O 1
ATOM 769 N N . VAL A 1 100 ? 16.524 1.554 2.082 1.00 26.25 97 VAL A N 1
ATOM 770 C CA . VAL A 1 100 ? 16.440 0.944 3.410 1.00 28.52 97 VAL A CA 1
ATOM 771 C C . VAL A 1 100 ? 15.314 -0.064 3.366 1.00 29.62 97 VAL A C 1
ATOM 772 O O . VAL A 1 100 ? 14.190 0.311 3.084 1.00 27.08 97 VAL A O 1
ATOM 776 N N . LEU A 1 101 ? 15.616 -1.334 3.613 1.00 31.96 98 LEU A N 1
ATOM 777 C CA . LEU A 1 101 ? 14.579 -2.369 3.605 1.00 35.33 98 LEU A CA 1
ATOM 778 C C . LEU A 1 101 ? 14.270 -2.796 5.035 1.00 36.61 98 LEU A C 1
ATOM 779 O O . LEU A 1 101 ? 15.125 -3.347 5.736 1.00 38.01 98 LEU A O 1
ATOM 785 N N . LEU B 1 4 ? 22.164 27.123 22.422 1.00 56.68 1 LEU B N 1
ATOM 786 C CA . LEU B 1 4 ? 20.921 27.935 22.651 1.00 56.93 1 LEU B CA 1
ATOM 787 C C . LEU B 1 4 ? 20.945 29.269 21.883 1.00 56.66 1 LEU B C 1
ATOM 788 O O . LEU B 1 4 ? 20.053 30.115 22.039 1.00 57.04 1 LEU B O 1
ATOM 793 N N . SER B 1 5 ? 21.937 29.422 21.010 1.00 56.04 2 SER B N 1
ATOM 794 C CA . SER B 1 5 ? 22.161 30.692 20.324 1.00 55.04 2 SER B CA 1
ATOM 795 C C . SER B 1 5 ? 21.199 30.891 19.143 1.00 53.68 2 SER B C 1
ATOM 796 O O . SER B 1 5 ? 20.680 29.927 18.573 1.00 53.40 2 SER B O 1
ATOM 799 N N . ILE B 1 6 ? 20.947 32.160 18.824 1.00 52.08 3 ILE B N 1
ATOM 800 C CA . ILE B 1 6 ? 20.074 32.583 17.738 1.00 50.72 3 ILE B CA 1
ATOM 801 C C . ILE B 1 6 ?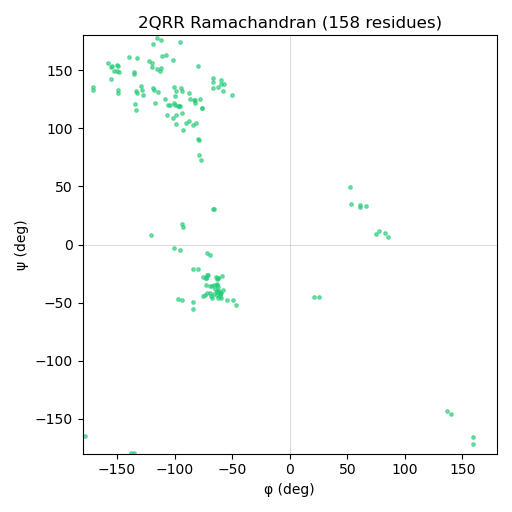 20.843 33.665 16.949 1.00 49.58 3 ILE B C 1
ATOM 802 O O . ILE B 1 6 ? 21.373 34.605 17.553 1.00 50.00 3 ILE B O 1
ATOM 807 N N . PRO B 1 7 ? 20.904 33.532 15.609 1.00 48.50 4 PRO B N 1
ATOM 808 C CA . PRO B 1 7 ? 21.665 34.422 14.710 1.00 47.99 4 PRO B CA 1
ATOM 809 C C . PRO B 1 7 ? 21.319 35.907 14.906 1.00 47.85 4 PRO B C 1
ATOM 810 O O . PRO B 1 7 ? 20.149 36.245 15.092 1.00 47.33 4 PRO B O 1
ATOM 814 N N A GLU B 1 8 ? 22.342 36.759 14.854 0.50 47.63 5 GLU B N 1
ATOM 815 N N B GLU B 1 8 ? 22.328 36.772 14.826 0.50 47.58 5 GLU B N 1
ATOM 816 C CA A GLU B 1 8 ? 22.226 38.199 15.115 0.50 47.79 5 GLU B CA 1
ATOM 817 C CA B GLU B 1 8 ? 22.191 38.192 15.182 0.50 47.64 5 GLU B CA 1
ATOM 818 C C A GLU B 1 8 ? 21.030 38.865 14.438 0.50 47.69 5 GLU B C 1
ATOM 819 C C B GLU B 1 8 ? 21.191 39.022 14.358 0.50 47.66 5 GLU B C 1
ATOM 820 O O A GLU B 1 8 ? 20.299 39.651 15.058 0.50 47.51 5 GLU B O 1
ATOM 821 O O B GLU B 1 8 ? 20.736 40.081 14.816 0.50 47.41 5 GLU B O 1
ATOM 832 N N . ASP B 1 9 ? 20.858 38.560 13.153 1.00 47.40 6 ASP B N 1
ATOM 833 C CA . ASP B 1 9 ? 19.947 39.307 12.294 1.00 46.98 6 ASP B CA 1
ATOM 834 C C . ASP B 1 9 ? 18.540 38.910 12.615 1.00 45.44 6 ASP B C 1
ATOM 835 O O . ASP B 1 9 ? 17.628 39.747 12.556 1.00 45.13 6 ASP B O 1
ATOM 840 N N . TYR B 1 10 ? 18.370 37.637 12.968 1.00 42.83 7 TYR B N 1
ATOM 841 C CA . TYR B 1 10 ? 17.088 37.182 13.473 1.00 41.77 7 TYR B CA 1
ATOM 842 C C . TYR B 1 10 ? 16.777 37.802 14.829 1.00 40.68 7 TYR B C 1
ATOM 843 O O . TYR B 1 10 ? 15.683 38.290 15.023 1.00 40.91 7 TYR B O 1
ATOM 852 N N . GLN B 1 11 ? 17.742 37.802 15.749 1.00 40.33 8 GLN B N 1
ATOM 853 C CA . GLN B 1 11 ? 17.560 38.456 17.041 1.00 40.23 8 GLN B CA 1
ATOM 854 C C . GLN B 1 11 ? 17.038 39.870 16.890 1.00 39.38 8 GLN B C 1
ATOM 855 O O . GLN B 1 11 ? 16.065 40.248 17.548 1.00 39.01 8 GLN B O 1
ATOM 861 N N . ALA B 1 12 ? 17.653 40.655 15.996 1.00 37.92 9 ALA B N 1
ATOM 862 C CA . ALA B 1 12 ? 17.267 42.063 15.820 1.00 37.01 9 ALA B CA 1
ATOM 863 C C . ALA B 1 12 ? 15.829 42.203 15.337 1.00 35.87 9 ALA B C 1
ATOM 864 O O . ALA B 1 12 ? 15.172 43.173 15.622 1.00 35.60 9 ALA B O 1
ATOM 866 N N . ARG B 1 13 ? 15.339 41.210 14.618 1.00 33.59 10 ARG B N 1
ATOM 867 C CA . ARG B 1 13 ? 14.008 41.271 14.066 1.00 33.05 10 ARG B CA 1
ATOM 868 C C . ARG B 1 13 ? 12.990 40.566 15.013 1.00 30.81 10 ARG B C 1
ATOM 869 O O . ARG B 1 13 ? 11.788 40.581 14.759 1.00 30.56 10 ARG B O 1
ATOM 877 N N . LEU B 1 14 ? 13.471 39.948 16.087 1.00 28.88 11 LEU B N 1
ATOM 878 C CA . LEU B 1 14 ? 12.588 39.127 16.940 1.00 27.29 11 LEU B CA 1
ATOM 879 C C . LEU B 1 14 ? 11.873 39.927 18.028 1.00 27.92 11 LEU B C 1
ATOM 880 O O . LEU B 1 14 ? 12.529 40.619 18.843 1.00 28.41 11 LEU B O 1
ATOM 885 N N . GLN B 1 15 ? 10.555 39.812 18.042 1.00 26.85 12 GLN B N 1
ATOM 886 C CA . GLN B 1 15 ? 9.708 40.560 18.962 1.00 28.96 12 GLN B CA 1
ATOM 887 C C . GLN B 1 15 ? 9.077 39.573 19.929 1.00 29.17 12 GLN B C 1
ATOM 888 O O . GLN B 1 15 ? 8.775 38.440 19.552 1.00 28.02 12 GLN B O 1
ATOM 894 N N . PRO B 1 16 ? 8.824 40.028 21.152 1.00 28.11 13 PRO B N 1
ATOM 895 C CA . PRO B 1 16 ? 8.114 39.256 22.144 1.00 29.16 13 PRO B CA 1
ATOM 896 C C . PRO B 1 16 ? 6.654 38.951 21.710 1.00 30.73 13 PRO B C 1
ATOM 897 O O . PRO B 1 16 ? 6.159 37.866 21.996 1.00 32.29 13 PRO B O 1
ATOM 901 N N . ASN B 1 17 ? 5.982 39.852 21.006 1.00 31.95 14 ASN B N 1
ATOM 902 C CA . ASN B 1 17 ? 4.589 39.568 20.642 1.00 33.76 14 ASN B CA 1
ATOM 903 C C . ASN B 1 17 ? 4.294 39.597 19.161 1.00 34.00 14 ASN B C 1
ATOM 904 O O . ASN B 1 17 ? 5.029 40.221 18.385 1.00 35.13 14 ASN B O 1
ATOM 909 N N . ARG B 1 18 ? 3.211 38.910 18.783 1.00 34.45 15 ARG B N 1
ATOM 910 C CA . ARG B 1 18 ? 2.791 38.786 17.395 1.00 35.59 15 ARG B CA 1
ATOM 911 C C . ARG B 1 18 ? 2.120 40.056 16.865 1.00 36.37 15 ARG B C 1
ATOM 912 O O . ARG B 1 18 ? 1.074 40.491 17.373 1.00 36.38 15 ARG B O 1
ATOM 920 N N . VAL B 1 19 ? 2.757 40.629 15.862 1.00 37.53 16 VAL B N 1
ATOM 921 C CA . VAL B 1 19 ? 2.194 41.735 15.103 1.00 39.18 16 VAL B CA 1
ATOM 922 C C . VAL B 1 19 ? 1.871 41.308 13.692 1.00 39.74 16 VAL B C 1
ATOM 923 O O . VAL B 1 19 ? 2.204 40.186 13.255 1.00 39.80 16 VAL B O 1
ATOM 927 N N . GLU B 1 20 ? 1.264 42.242 12.959 1.00 40.10 17 GLU B N 1
ATOM 928 C CA . GLU B 1 20 ? 0.945 42.051 11.564 1.00 40.84 17 GLU B CA 1
ATOM 929 C C . GLU B 1 20 ? 2.192 41.736 10.735 1.00 39.95 17 GLU B C 1
ATOM 930 O O . GLU B 1 20 ? 3.225 42.402 10.870 1.00 40.64 17 GLU B O 1
ATOM 936 N N . GLY B 1 21 ? 2.098 40.698 9.909 1.00 38.74 18 GLY B N 1
ATOM 937 C CA . GLY B 1 21 ? 3.200 40.323 9.016 1.00 37.45 18 GLY B CA 1
ATOM 938 C C . GLY B 1 21 ? 4.373 39.632 9.710 1.00 36.72 18 GLY B C 1
ATOM 939 O O . GLY B 1 21 ? 5.420 39.411 9.088 1.00 38.00 18 GLY B O 1
ATOM 940 N N . SER B 1 22 ? 4.206 39.284 10.982 1.00 35.01 19 SER B N 1
ATOM 941 C CA . SER B 1 22 ? 5.269 38.557 11.720 1.00 33.60 19 SER B CA 1
ATOM 942 C C . SER B 1 22 ? 4.927 37.081 11.810 1.00 32.13 19 SER B C 1
ATOM 943 O O . SER B 1 22 ? 3.748 36.698 11.660 1.00 31.31 19 SER B O 1
ATOM 946 N N . TYR B 1 23 ? 5.950 36.244 12.047 1.00 30.39 20 TYR B N 1
ATOM 947 C CA . TYR B 1 23 ? 5.769 34.807 12.102 1.00 29.73 20 TYR B CA 1
ATOM 948 C C . TYR B 1 23 ? 6.514 34.262 13.276 1.00 27.76 20 TYR B C 1
ATOM 949 O O . TYR B 1 23 ? 7.583 34.747 13.578 1.00 27.66 20 TYR B O 1
ATOM 958 N N . PRO B 1 24 ? 5.992 33.211 13.892 1.00 26.08 21 PRO B N 1
ATOM 959 C CA . PRO B 1 24 ? 6.738 32.674 15.035 1.00 25.25 21 PRO B CA 1
ATOM 960 C C . PRO B 1 24 ? 8.065 32.050 14.689 1.00 25.08 21 PRO B C 1
ATOM 961 O O . PRO B 1 24 ? 8.175 31.295 13.699 1.00 24.59 21 PRO B O 1
ATOM 965 N N . LEU B 1 25 ? 9.024 32.253 15.583 1.00 24.43 22 LEU B N 1
ATOM 966 C CA . LEU B 1 25 ? 10.272 31.527 15.545 1.00 24.12 22 LEU B CA 1
ATOM 967 C C . LEU B 1 25 ? 10.274 30.535 16.712 1.00 23.76 22 LEU B C 1
ATOM 968 O O . LEU B 1 25 ? 10.107 30.914 17.857 1.00 22.69 22 LEU B O 1
ATOM 973 N N . VAL B 1 26 ? 10.482 29.266 16.405 1.00 23.56 23 VAL B N 1
ATOM 974 C CA . VAL B 1 26 ? 10.389 28.245 17.422 1.00 23.97 23 VAL B CA 1
ATOM 975 C C . VAL B 1 26 ? 11.688 27.496 17.603 1.00 22.55 23 VAL B C 1
ATOM 976 O O . VAL B 1 26 ? 12.505 27.349 16.647 1.00 23.96 23 VAL B O 1
ATOM 980 N N . ARG B 1 27 ? 11.881 26.977 18.818 1.00 23.45 24 ARG B N 1
ATOM 981 C CA . ARG B 1 27 ? 12.953 25.995 19.036 1.00 22.63 24 ARG B CA 1
ATOM 982 C C . ARG B 1 27 ? 12.275 24.726 19.506 1.00 24.27 24 ARG B C 1
ATOM 983 O O . ARG B 1 27 ? 11.455 24.749 20.425 1.00 24.55 24 ARG B O 1
ATOM 999 N N . GLU B 1 29 ? 12.539 20.633 20.517 1.00 25.28 26 GLU B N 1
ATOM 1000 C CA . GLU B 1 29 ? 13.428 19.610 21.097 1.00 26.02 26 GLU B CA 1
ATOM 1001 C C . GLU B 1 29 ? 12.775 18.243 20.888 1.00 23.71 26 GLU B C 1
ATOM 1002 O O . GLU B 1 29 ? 11.583 18.051 21.180 1.00 23.78 26 GLU B O 1
ATOM 1008 N N . PHE B 1 30 ? 13.600 17.301 20.409 1.00 23.20 27 PHE B N 1
ATOM 1009 C CA . PHE B 1 30 ? 13.244 15.949 20.120 1.00 22.59 27 PHE B CA 1
ATOM 1010 C C . PHE B 1 30 ? 14.002 15.055 21.076 1.00 21.91 27 PHE B C 1
ATOM 1011 O O . PHE B 1 30 ? 15.229 15.258 21.281 1.00 22.19 27 PHE B O 1
ATOM 1019 N N . THR B 1 31 ? 13.251 14.143 21.690 1.00 21.39 28 THR B N 1
ATOM 1020 C CA . THR B 1 31 ? 13.857 13.132 22.617 1.00 23.02 28 THR B CA 1
ATOM 1021 C C . THR B 1 31 ? 13.239 11.791 22.288 1.00 23.36 28 THR B C 1
ATOM 1022 O O . THR B 1 31 ? 12.354 11.700 21.411 1.00 23.49 28 THR B O 1
ATOM 1026 N N . GLY B 1 32 ? 13.635 10.731 23.021 1.00 23.24 29 GLY B N 1
ATOM 1027 C CA . GLY B 1 32 ? 13.055 9.407 22.759 1.00 25.49 29 GLY B CA 1
ATOM 1028 C C . GLY B 1 32 ? 11.592 9.312 23.153 1.00 26.19 29 GLY B C 1
ATOM 1029 O O . GLY B 1 32 ? 10.949 8.329 22.821 1.00 26.72 29 GLY B O 1
ATOM 1030 N N . ALA B 1 33 ? 11.080 10.337 23.836 1.00 26.01 30 ALA B N 1
ATOM 1031 C CA . ALA B 1 33 ? 9.637 10.449 24.152 1.00 25.59 30 ALA B CA 1
ATOM 1032 C C . ALA B 1 33 ? 8.813 10.976 22.968 1.00 25.87 30 ALA B C 1
ATOM 1033 O O . ALA B 1 33 ? 7.597 10.760 22.892 1.00 26.58 30 ALA B O 1
ATOM 1035 N N . THR B 1 34 ? 9.478 11.650 22.038 1.00 24.62 31 THR B N 1
ATOM 1036 C CA . THR B 1 34 ? 8.770 12.233 20.893 1.00 24.22 31 THR B CA 1
ATOM 1037 C C . THR B 1 34 ? 8.217 11.109 20.004 1.00 25.10 31 THR B C 1
ATOM 1038 O O . THR B 1 34 ? 8.894 10.084 19.808 1.00 25.18 31 THR B O 1
ATOM 1042 N N . VAL B 1 35 ? 7.000 11.269 19.485 1.00 26.06 32 VAL B N 1
ATOM 1043 C CA . VAL B 1 35 ? 6.396 10.239 18.625 1.00 28.66 32 VAL B CA 1
ATOM 1044 C C . VAL B 1 35 ? 7.283 10.029 17.401 1.00 28.84 32 VAL B C 1
ATOM 1045 O O . VAL B 1 35 ? 7.779 10.978 16.800 1.00 29.55 32 VAL B O 1
ATOM 1049 N N . ASP B 1 36 ? 7.453 8.771 17.036 1.00 31.10 33 ASP B N 1
ATOM 1050 C CA . ASP B 1 36 ? 8.265 8.380 15.909 1.00 31.72 33 ASP B CA 1
ATOM 1051 C C . ASP B 1 36 ? 7.445 8.622 14.623 1.00 30.81 33 ASP B C 1
ATOM 1052 O O . ASP B 1 36 ? 6.693 7.743 14.176 1.00 30.00 33 ASP B O 1
ATOM 1057 N N . ALA B 1 37 ? 7.564 9.831 14.067 1.00 28.48 34 ALA B N 1
ATOM 1058 C CA . ALA B 1 37 ? 6.710 10.240 12.951 1.00 27.76 34 ALA B CA 1
ATOM 1059 C C . ALA B 1 37 ? 7.428 11.316 12.180 1.00 25.80 34 ALA B C 1
ATOM 1060 O O . ALA B 1 37 ? 8.223 12.040 12.760 1.00 25.86 34 ALA B O 1
ATOM 1062 N N . PRO B 1 38 ? 7.140 11.445 10.877 1.00 24.81 35 PRO B N 1
ATOM 1063 C CA . PRO B 1 38 ? 7.709 12.574 10.108 1.00 23.82 35 PRO B CA 1
ATOM 1064 C C . PRO B 1 38 ? 6.882 13.824 10.420 1.00 23.72 35 PRO B C 1
ATOM 1065 O O . PRO B 1 38 ? 6.036 14.223 9.629 1.00 23.33 35 PRO B O 1
ATOM 1069 N N . LEU B 1 39 ? 7.116 14.414 11.578 1.00 21.88 36 LEU B N 1
ATOM 1070 C CA . LEU B 1 39 ? 6.273 15.536 12.076 1.00 22.38 36 LEU B CA 1
ATOM 1071 C C . LEU B 1 39 ? 6.389 16.814 11.243 1.00 21.92 36 LEU B C 1
ATOM 1072 O O . LEU B 1 39 ? 5.402 17.498 11.060 1.00 23.19 36 LEU B O 1
ATOM 1085 N N . SER B 1 41 ? 6.996 17.024 8.047 1.00 21.11 38 SER B N 1
ATOM 1086 C CA . SER B 1 41 ? 6.179 16.798 6.820 1.00 20.79 38 SER B CA 1
ATOM 1087 C C . SER B 1 41 ? 4.700 16.888 7.141 1.00 21.46 38 SER B C 1
ATOM 1088 O O . SER B 1 41 ? 3.906 17.427 6.301 1.00 20.12 38 SER B O 1
ATOM 1091 N N . GLN B 1 42 ? 4.300 16.252 8.238 1.00 20.95 39 GLN B N 1
ATOM 1092 C CA . GLN B 1 42 ? 2.874 16.214 8.621 1.00 21.84 39 GLN B CA 1
ATOM 1093 C C . GLN B 1 42 ? 2.292 17.611 8.848 1.00 22.10 39 GLN B C 1
ATOM 1094 O O . GLN B 1 42 ? 1.213 17.920 8.313 1.00 23.86 39 GLN B O 1
ATOM 1100 N N . ILE B 1 43 ? 2.988 18.479 9.582 1.00 22.54 40 ILE B N 1
ATOM 1101 C CA . ILE B 1 43 ? 2.410 19.822 9.773 1.00 21.80 40 ILE B CA 1
ATOM 1102 C C . ILE B 1 43 ? 2.501 20.661 8.487 1.00 22.96 40 ILE B C 1
ATOM 1103 O O . ILE B 1 43 ? 1.647 21.520 8.293 1.00 22.61 40 ILE B O 1
ATOM 1108 N N . SER B 1 44 ? 3.525 20.411 7.629 1.00 21.04 41 SER B N 1
ATOM 1109 C CA . SER B 1 44 ? 3.639 21.084 6.336 1.00 20.98 41 SER B CA 1
ATOM 1110 C C . SER B 1 44 ? 2.388 20.834 5.495 1.00 20.48 41 SER B C 1
ATOM 1111 O O . SER B 1 44 ? 1.884 21.761 4.848 1.00 21.04 41 SER B O 1
ATOM 1114 N N . ARG B 1 45 ? 1.864 19.616 5.548 1.00 21.00 42 ARG B N 1
ATOM 1115 C CA . ARG B 1 45 ? 0.637 19.283 4.783 1.00 22.54 42 ARG B CA 1
ATOM 1116 C C . ARG B 1 45 ? -0.639 19.671 5.528 1.00 21.79 42 ARG B C 1
ATOM 1117 O O . ARG B 1 45 ? -1.491 20.429 5.025 1.00 20.04 42 ARG B O 1
ATOM 1125 N N . LYS B 1 46 ? -0.759 19.151 6.751 1.00 22.06 43 LYS B N 1
ATOM 1126 C CA . LYS B 1 46 ? -2.008 19.250 7.490 1.00 23.10 43 LYS B CA 1
ATOM 1127 C C . LYS B 1 46 ? -2.432 20.688 7.831 1.00 22.81 43 LYS B C 1
ATOM 1128 O O . LYS B 1 46 ? -3.617 21.020 7.814 1.00 24.03 43 LYS B O 1
ATOM 1134 N N . TYR B 1 47 ? -1.455 21.546 8.079 1.00 22.14 44 TYR B N 1
ATOM 1135 C CA . TYR B 1 47 ? -1.737 22.903 8.539 1.00 23.10 44 TYR B CA 1
ATOM 1136 C C . TYR B 1 47 ? -1.155 23.892 7.546 1.00 23.18 44 TYR B C 1
ATOM 1137 O O . TYR B 1 47 ? -1.143 25.069 7.822 1.00 24.67 44 TYR B O 1
ATOM 1146 N N . ASN B 1 48 ? -0.669 23.394 6.405 1.00 24.09 45 ASN B N 1
ATOM 1147 C CA . ASN B 1 48 ? -0.110 24.246 5.336 1.00 24.03 45 ASN B CA 1
ATOM 1148 C C . ASN B 1 48 ? 0.952 25.185 5.856 1.00 25.69 45 ASN B C 1
ATOM 1149 O O . ASN B 1 48 ? 0.885 26.398 5.670 1.00 27.51 45 ASN B O 1
ATOM 1154 N N . ILE B 1 49 ? 1.875 24.613 6.598 1.00 24.01 46 ILE B N 1
ATOM 1155 C CA . ILE B 1 49 ? 2.925 25.380 7.263 1.00 24.94 46 ILE B CA 1
ATOM 1156 C C . ILE B 1 49 ? 4.171 25.236 6.399 1.00 24.64 46 ILE B C 1
ATOM 1157 O O . ILE B 1 49 ? 4.512 24.140 5.984 1.00 25.73 46 ILE B O 1
ATOM 1162 N N . ASP B 1 50 ? 4.865 26.345 6.181 1.00 24.41 47 ASP B N 1
ATOM 1163 C CA . ASP B 1 50 ? 6.199 26.303 5.589 1.00 25.37 47 ASP B CA 1
ATOM 1164 C C . ASP B 1 50 ? 7.223 26.406 6.721 1.00 26.38 47 ASP B C 1
ATOM 1165 O O . ASP B 1 50 ? 7.348 27.473 7.411 1.00 27.08 47 ASP B O 1
ATOM 1170 N N . VAL B 1 51 ? 7.928 25.298 6.926 1.00 24.76 48 VAL B N 1
ATOM 1171 C CA . VAL B 1 51 ? 8.928 25.221 7.990 1.00 25.03 48 VAL B CA 1
ATOM 1172 C C . VAL B 1 51 ? 10.248 25.714 7.467 1.00 26.31 48 VAL B C 1
ATOM 1173 O O . VAL B 1 51 ? 10.917 25.024 6.678 1.00 26.73 48 VAL B O 1
ATOM 1177 N N . SER B 1 52 ? 10.642 26.909 7.887 1.00 24.80 49 SER B N 1
ATOM 1178 C CA . SER B 1 52 ? 11.874 27.490 7.369 1.00 25.88 49 SER B CA 1
ATOM 1179 C C . SER B 1 52 ? 12.965 27.232 8.409 1.00 26.52 49 SER B C 1
ATOM 1180 O O . SER B 1 52 ? 13.028 27.900 9.441 1.00 24.34 49 SER B O 1
ATOM 1183 N N . ILE B 1 53 ? 13.820 26.246 8.109 1.00 25.39 50 ILE B N 1
ATOM 1184 C CA . ILE B 1 53 ? 14.733 25.710 9.105 1.00 27.39 50 ILE B CA 1
ATOM 1185 C C . ILE B 1 53 ? 15.960 26.624 9.163 1.00 28.01 50 ILE B C 1
ATOM 1186 O O . ILE B 1 53 ? 16.565 26.898 8.119 1.00 29.92 50 ILE B O 1
ATOM 1191 N N . LEU B 1 54 ? 16.288 27.136 10.347 1.00 26.94 51 LEU B N 1
ATOM 1192 C CA . LEU B 1 54 ? 17.478 27.979 10.528 1.00 28.01 51 LEU B CA 1
ATOM 1193 C C . LEU B 1 54 ? 18.659 27.120 10.964 1.00 28.35 51 LEU B C 1
ATOM 1194 O O . LEU B 1 54 ? 19.768 27.228 10.409 1.00 29.93 51 LEU B O 1
ATOM 1199 N N . SER B 1 55 ? 18.435 26.254 11.952 1.00 26.38 52 SER B N 1
ATOM 1200 C CA . SER B 1 55 ? 19.517 25.432 12.425 1.00 25.08 52 SER B CA 1
ATOM 1201 C C . SER B 1 55 ? 18.958 24.150 13.014 1.00 25.01 52 SER B C 1
ATOM 1202 O O . SER B 1 55 ? 17.768 24.048 13.320 1.00 24.77 52 SER B O 1
ATOM 1205 N N A SER B 1 56 ? 19.756 23.121 12.954 0.60 25.32 53 SER B N 1
ATOM 1206 N N B SER B 1 56 ? 19.898 23.231 13.266 0.40 25.05 53 SER B N 1
ATOM 1207 C CA A SER B 1 56 ? 19.324 21.891 13.562 0.60 26.26 53 SER B CA 1
ATOM 1208 C CA B SER B 1 56 ? 19.666 21.961 13.988 0.40 24.89 53 SER B CA 1
ATOM 1209 C C A SER B 1 56 ? 20.545 21.173 13.984 0.60 26.91 53 SER B C 1
ATOM 1210 C C B SER B 1 56 ? 20.949 21.253 14.476 0.40 25.36 53 SER B C 1
ATOM 1211 O O A SER B 1 56 ? 21.604 21.237 13.344 0.60 28.02 53 SER B O 1
ATOM 1212 O O B SER B 1 56 ? 22.066 21.611 14.076 0.40 24.22 53 SER B O 1
ATOM 1217 N N A ASP B 1 57 ? 20.395 20.495 15.116 0.50 25.95 54 ASP B N 1
ATOM 1218 N N B ASP B 1 57 ? 20.771 20.248 15.343 0.50 24.48 54 ASP B N 1
ATOM 1219 C CA A ASP B 1 57 ? 21.412 19.656 15.670 0.50 25.88 54 ASP B CA 1
ATOM 1220 C CA B ASP B 1 57 ? 21.851 19.394 15.805 0.50 26.05 54 ASP B CA 1
ATOM 1221 C C A ASP B 1 57 ? 20.676 18.429 16.192 0.50 24.89 54 ASP B C 1
ATOM 1222 C C B ASP B 1 57 ? 21.336 17.973 16.047 0.50 25.28 54 ASP B C 1
ATOM 1223 O O A ASP B 1 57 ? 20.344 18.324 17.353 0.50 25.18 54 ASP B O 1
ATOM 1224 O O B ASP B 1 57 ? 21.844 17.261 16.918 0.50 26.97 54 ASP B O 1
ATOM 1233 N N . LEU B 1 58 ? 20.357 17.568 15.252 1.00 25.62 55 LEU B N 1
ATOM 1234 C CA . LEU B 1 58 ? 19.688 16.242 15.462 1.00 24.90 55 LEU B CA 1
ATOM 1235 C C . LEU B 1 58 ? 20.600 15.074 15.176 1.00 26.33 55 LEU B C 1
ATOM 1236 O O . LEU B 1 58 ? 21.383 15.033 14.205 1.00 24.31 55 LEU B O 1
ATOM 1241 N N . ASP B 1 59 ? 20.543 14.086 16.062 1.00 27.18 56 ASP B N 1
ATOM 1242 C CA . ASP B 1 59 ? 21.490 12.954 15.961 1.00 28.86 56 ASP B CA 1
ATOM 1243 C C . ASP B 1 59 ? 20.601 11.714 16.102 1.00 28.02 56 ASP B C 1
ATOM 1244 O O . ASP B 1 59 ? 19.446 11.838 16.535 1.00 25.79 56 ASP B O 1
ATOM 1249 N N . TYR B 1 60 ? 21.085 10.557 15.658 1.00 26.47 57 TYR B N 1
ATOM 1250 C CA . TYR B 1 60 ? 20.341 9.335 15.810 1.00 27.54 57 TYR B CA 1
ATOM 1251 C C . TYR B 1 60 ? 21.338 8.312 16.310 1.00 26.72 57 TYR B C 1
ATOM 1252 O O . TYR B 1 60 ? 22.352 8.057 15.667 1.00 27.95 57 TYR B O 1
ATOM 1261 N N . ALA B 1 61 ? 21.079 7.746 17.466 1.00 26.41 58 ALA B N 1
ATOM 1262 C CA . ALA B 1 61 ? 22.006 6.757 17.990 1.00 25.77 58 ALA B CA 1
ATOM 1263 C C . ALA B 1 61 ? 21.223 5.893 18.903 1.00 27.08 58 ALA B C 1
ATOM 1264 O O . ALA B 1 61 ? 20.335 6.356 19.640 1.00 26.43 58 ALA B O 1
ATOM 1266 N N . GLY B 1 62 ? 21.545 4.618 18.869 1.00 26.36 59 GLY B N 1
ATOM 1267 C CA . GLY B 1 62 ? 20.949 3.710 19.814 1.00 27.22 59 GLY B CA 1
ATOM 1268 C C . GLY B 1 62 ? 19.444 3.635 19.684 1.00 26.85 59 GLY B C 1
ATOM 1269 O O . GLY B 1 62 ? 18.762 3.399 20.688 1.00 27.64 59 GLY B O 1
ATOM 1270 N N . GLY B 1 63 ? 18.925 3.803 18.460 1.00 27.13 60 GLY B N 1
ATOM 1271 C CA . GLY B 1 63 ? 17.495 3.664 18.210 1.00 26.35 60 GLY B CA 1
ATOM 1272 C C . GLY B 1 63 ? 16.673 4.897 18.527 1.00 26.64 60 GLY B C 1
ATOM 1273 O O . GLY B 1 63 ? 15.438 4.853 18.514 1.00 27.45 60 GLY B O 1
ATOM 1274 N N . VAL B 1 64 ? 17.340 6.025 18.793 1.00 26.41 61 VAL B N 1
ATOM 1275 C CA . VAL B 1 64 ? 16.642 7.248 19.234 1.00 25.95 61 VAL B CA 1
ATOM 1276 C C . VAL B 1 64 ? 17.141 8.457 18.456 1.00 26.69 61 VAL B C 1
ATOM 1277 O O . VAL B 1 64 ? 18.341 8.668 18.368 1.00 26.23 61 VAL B O 1
ATOM 1281 N N . LYS B 1 65 ? 16.214 9.272 17.936 1.00 26.41 62 LYS B N 1
ATOM 1282 C CA . LYS B 1 65 ? 16.586 10.565 17.364 1.00 27.19 62 LYS B CA 1
ATOM 1283 C C . LYS B 1 65 ? 16.429 11.638 18.439 1.00 26.65 62 LYS B C 1
ATOM 1284 O O . LYS B 1 65 ? 15.412 11.664 19.126 1.00 27.11 62 LYS B O 1
ATOM 1290 N N . PHE B 1 66 ? 17.410 12.521 18.566 1.00 26.33 63 PHE B N 1
ATOM 1291 C CA . PHE B 1 66 ? 17.372 13.487 19.651 1.00 25.75 63 PHE B CA 1
ATOM 1292 C C . PHE B 1 66 ? 18.064 14.760 19.216 1.00 25.88 63 PHE B C 1
ATOM 1293 O O . PHE B 1 66 ? 19.026 14.722 18.392 1.00 26.44 63 PHE B O 1
ATOM 1301 N N . GLY B 1 67 ? 17.676 15.881 19.816 1.00 24.79 64 GLY B N 1
ATOM 1302 C CA . GLY B 1 67 ? 18.402 17.129 19.535 1.00 24.12 64 GLY B CA 1
ATOM 1303 C C . GLY B 1 67 ? 17.402 18.237 19.337 1.00 24.73 64 GLY B C 1
ATOM 1304 O O . GLY B 1 67 ? 16.219 18.149 19.806 1.00 24.86 64 GLY B O 1
ATOM 1321 N N . VAL B 1 70 ? 15.793 24.841 15.181 1.00 23.84 67 VAL B N 1
ATOM 1322 C CA . VAL B 1 70 ? 15.182 26.173 15.224 1.00 22.96 67 VAL B CA 1
ATOM 1323 C C . VAL B 1 70 ? 14.621 26.523 13.843 1.00 22.91 67 VAL B C 1
ATOM 1324 O O . VAL B 1 70 ? 15.302 26.302 12.839 1.00 22.79 67 VAL B O 1
ATOM 1328 N N . ALA B 1 71 ? 13.372 26.970 13.802 1.00 22.87 68 ALA B N 1
ATOM 1329 C CA . ALA B 1 71 ? 12.679 27.216 12.532 1.00 23.11 68 ALA B CA 1
ATOM 1330 C C . ALA B 1 71 ? 11.694 28.351 12.654 1.00 24.82 68 ALA B C 1
ATOM 1331 O O . ALA B 1 71 ? 11.085 28.538 13.714 1.00 24.83 68 ALA B O 1
ATOM 1333 N N . GLU B 1 72 ? 11.515 29.079 11.549 1.00 24.89 69 GLU B N 1
ATOM 1334 C CA . GLU B 1 72 ? 10.452 30.093 11.415 1.00 27.78 69 GLU B CA 1
ATOM 1335 C C . GLU B 1 72 ? 9.260 29.360 10.752 1.00 28.06 69 GLU B C 1
ATOM 1336 O O . GLU B 1 72 ? 9.430 28.566 9.795 1.00 28.78 69 GLU B O 1
ATOM 1342 N N . LEU B 1 73 ? 8.062 29.529 11.306 1.00 27.03 70 LEU B N 1
ATOM 1343 C CA . LEU B 1 73 ? 6.877 28.793 10.819 1.00 27.30 70 LEU B CA 1
ATOM 1344 C C . LEU B 1 73 ? 6.031 29.791 10.081 1.00 28.13 70 LEU B C 1
ATOM 1345 O O . LEU B 1 73 ? 5.441 30.696 10.693 1.00 27.68 70 LEU B O 1
ATOM 1350 N N . PHE B 1 74 ? 5.956 29.627 8.763 1.00 28.79 71 PHE B N 1
ATOM 1351 C CA . PHE B 1 74 ? 5.165 30.539 7.916 1.00 30.70 71 PHE B CA 1
ATOM 1352 C C . PHE B 1 74 ? 3.763 29.950 7.650 1.00 31.76 71 PHE B C 1
ATOM 1353 O O . PHE B 1 74 ? 3.640 28.885 7.058 1.00 32.26 71 PHE B O 1
ATOM 1361 N N . GLY B 1 75 ? 2.706 30.640 8.058 1.00 33.13 72 GLY B N 1
ATOM 1362 C CA . GLY B 1 75 ? 1.347 30.242 7.656 1.00 33.65 72 GLY B CA 1
ATOM 1363 C C . GLY B 1 75 ? 0.444 31.271 8.292 1.00 35.11 72 GLY B C 1
ATOM 1364 O O . GLY B 1 75 ? 0.901 32.361 8.639 1.00 36.94 72 GLY B O 1
ATOM 1365 N N A ASN B 1 76 ? -0.834 30.934 8.433 0.50 35.10 73 ASN B N 1
ATOM 1366 N N B ASN B 1 76 ? -0.830 30.950 8.447 0.50 34.51 73 ASN B N 1
ATOM 1367 C CA A ASN B 1 76 ? -1.760 31.765 9.204 0.50 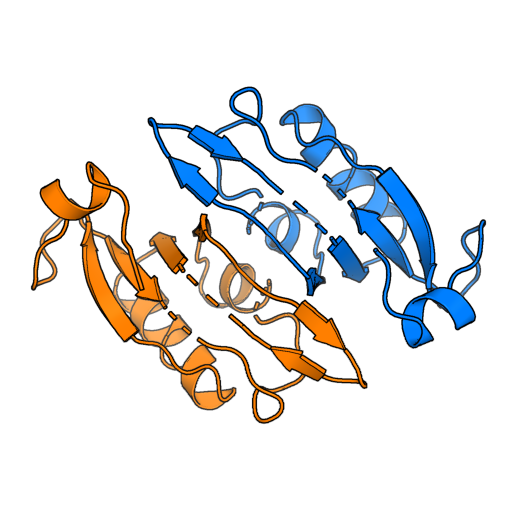35.11 73 ASN B CA 1
ATOM 1368 C CA B ASN B 1 76 ? -1.697 31.8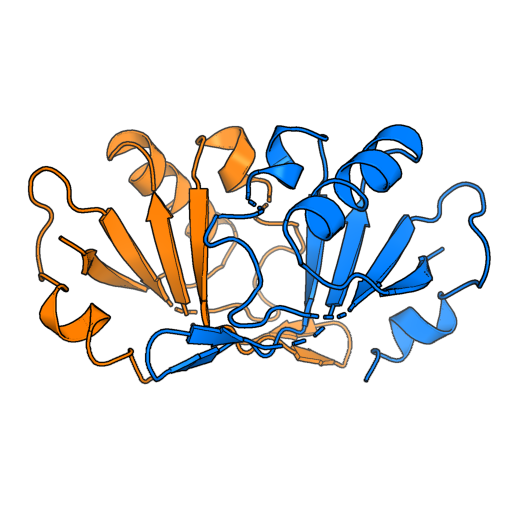50 9.197 0.50 34.00 73 ASN B CA 1
ATOM 1369 C C A ASN B 1 76 ? -1.502 31.617 10.707 0.50 34.39 73 ASN B C 1
ATOM 1370 C C B ASN B 1 76 ? -1.679 31.543 10.693 0.50 33.75 73 ASN B C 1
ATOM 1371 O O A ASN B 1 76 ? -0.811 30.685 11.152 0.50 33.82 73 ASN B O 1
ATOM 1372 O O B ASN B 1 76 ? -1.331 30.432 11.116 0.50 33.26 73 ASN B O 1
ATOM 1381 N N . GLU B 1 77 ? -2.066 32.534 11.491 1.00 33.36 74 GLU B N 1
ATOM 1382 C CA . GLU B 1 77 ? -2.042 32.414 12.920 1.00 33.37 74 GLU B CA 1
ATOM 1383 C C . GLU B 1 77 ? -2.828 31.209 13.419 1.00 31.84 74 GLU B C 1
ATOM 1384 O O . GLU B 1 77 ? -2.397 30.523 14.345 1.00 31.20 74 GLU B O 1
ATOM 1390 N N . GLN B 1 78 ? -4.009 30.982 12.856 1.00 30.58 75 GLN B N 1
ATOM 1391 C CA . GLN B 1 78 ? -4.758 29.826 13.253 1.00 30.87 75 GLN B CA 1
ATOM 1392 C C . GLN B 1 78 ? -3.941 28.542 12.941 1.00 29.66 75 GLN B C 1
ATOM 1393 O O . GLN B 1 78 ? -3.941 27.590 13.735 1.00 29.12 75 GLN B O 1
ATOM 1399 N N . ASP B 1 79 ? -3.294 28.508 11.781 1.00 28.29 76 ASP B N 1
ATOM 1400 C CA . ASP B 1 79 ? -2.630 27.260 11.358 1.00 26.63 76 ASP B CA 1
ATOM 1401 C C . ASP B 1 79 ? -1.364 27.018 12.167 1.00 26.40 76 ASP B C 1
ATOM 1402 O O . ASP B 1 79 ? -1.076 25.873 12.552 1.00 25.21 76 ASP B O 1
ATOM 1407 N N . ASP B 1 80 ? -0.586 28.068 12.376 1.00 26.14 77 ASP B N 1
ATOM 1408 C CA . ASP B 1 80 ? 0.644 27.856 13.153 1.00 27.14 77 ASP B CA 1
ATOM 1409 C C . ASP B 1 80 ? 0.352 27.520 14.609 1.00 26.55 77 ASP B C 1
ATOM 1410 O O . ASP B 1 80 ? 1.062 26.705 15.175 1.00 25.52 77 ASP B O 1
ATOM 1415 N N . SER B 1 81 ? -0.695 28.115 15.220 1.00 25.51 78 SER B N 1
ATOM 1416 C CA . SER B 1 81 ? -1.048 27.728 16.583 1.00 26.22 78 SER B CA 1
ATOM 1417 C C . SER B 1 81 ? -1.470 26.256 16.649 1.00 25.44 78 SER B C 1
ATOM 1418 O O . SER B 1 81 ? -1.055 25.528 17.554 1.00 25.78 78 SER B O 1
ATOM 1421 N N . ALA B 1 82 ? -2.230 25.800 15.653 1.00 24.79 79 ALA B N 1
ATOM 1422 C CA . ALA B 1 82 ? -2.681 24.406 15.573 1.00 24.93 79 ALA B CA 1
ATOM 1423 C C . ALA B 1 82 ? -1.508 23.438 15.389 1.00 25.46 79 ALA B C 1
ATOM 1424 O O . ALA B 1 82 ? -1.492 22.343 15.947 1.00 26.34 79 ALA B O 1
ATOM 1426 N N . ALA B 1 83 ? -0.538 23.874 14.601 1.00 23.54 80 ALA B N 1
ATOM 1427 C CA . ALA B 1 83 ? 0.608 23.032 14.266 1.00 23.26 80 ALA B CA 1
ATOM 1428 C C . ALA B 1 83 ? 1.481 22.911 15.512 1.00 23.15 80 ALA B C 1
ATOM 1429 O O . ALA B 1 83 ? 1.992 21.814 15.828 1.00 23.67 80 ALA B O 1
ATOM 1431 N N . ILE B 1 84 ? 1.648 24.025 16.222 1.00 23.90 81 ILE B N 1
ATOM 1432 C CA . ILE B 1 84 ? 2.439 23.998 17.485 1.00 23.55 81 ILE B CA 1
ATOM 1433 C C . ILE B 1 84 ? 1.781 23.051 18.475 1.00 25.09 81 ILE B C 1
ATOM 1434 O O . ILE B 1 84 ? 2.463 22.235 19.114 1.00 24.85 81 ILE B O 1
ATOM 1439 N N A GLU B 1 85 ? 0.452 23.120 18.597 0.60 25.19 82 GLU B N 1
ATOM 1440 N N B GLU B 1 85 ? 0.455 23.136 18.609 0.40 25.17 82 GLU B N 1
ATOM 1441 C CA A GLU B 1 85 ? -0.229 22.225 19.528 0.60 25.60 82 GLU B CA 1
ATOM 1442 C CA B GLU B 1 85 ? -0.228 22.228 19.520 0.40 25.65 82 GLU B CA 1
ATOM 1443 C C A GLU B 1 85 ? -0.130 20.780 19.084 0.60 25.11 82 GLU B C 1
ATOM 1444 C C B GLU B 1 85 ? -0.040 20.792 19.075 0.40 25.18 82 GLU B C 1
ATOM 1445 O O A GLU B 1 85 ? 0.014 19.889 19.922 0.60 26.48 82 GLU B O 1
ATOM 1446 O O B GLU B 1 85 ? 0.257 19.925 19.902 0.40 26.06 82 GLU B O 1
ATOM 1457 N N . TYR B 1 86 ? -0.186 20.548 17.771 1.00 25.57 83 TYR B N 1
ATOM 1458 C CA . TYR B 1 86 ? 0.037 19.215 17.209 1.00 24.78 83 TYR B CA 1
ATOM 1459 C C . TYR B 1 86 ? 1.426 18.656 17.566 1.00 24.45 83 TYR B C 1
ATOM 1460 O O . TYR B 1 86 ? 1.560 17.503 18.010 1.00 23.78 83 TYR B O 1
ATOM 1469 N N . LEU B 1 87 ? 2.474 19.460 17.350 1.00 24.47 84 LEU B N 1
ATOM 1470 C CA . LEU B 1 87 ? 3.819 19.071 17.797 1.00 23.83 84 LEU B CA 1
ATOM 1471 C C . LEU B 1 87 ? 3.907 18.731 19.276 1.00 23.62 84 LEU B C 1
ATOM 1472 O O . LEU B 1 87 ? 4.480 17.672 19.654 1.00 24.25 84 LEU B O 1
ATOM 1477 N N . ARG B 1 88 ? 3.338 19.589 20.130 1.00 25.26 85 ARG B N 1
ATOM 1478 C CA . ARG B 1 88 ? 3.341 19.333 21.575 1.00 24.83 85 ARG B CA 1
ATOM 1479 C C . ARG B 1 88 ? 2.629 18.008 21.923 1.00 26.47 85 ARG B C 1
ATOM 1480 O O . ARG B 1 88 ? 3.085 17.218 22.770 1.00 26.19 85 ARG B O 1
ATOM 1488 N N . GLU B 1 89 ? 1.512 17.757 21.262 1.00 27.84 86 GLU B N 1
ATOM 1489 C CA . GLU B 1 89 ? 0.720 16.552 21.469 1.00 31.22 86 GLU B CA 1
ATOM 1490 C C . GLU B 1 89 ? 1.545 15.319 21.094 1.00 29.91 86 GLU B C 1
ATOM 1491 O O . GLU B 1 89 ? 1.329 14.223 21.644 1.00 30.50 86 GLU B O 1
ATOM 1497 N N . ASN B 1 90 ? 2.473 15.495 20.157 1.00 28.14 87 ASN B N 1
ATOM 1498 C CA . ASN B 1 90 ? 3.393 14.428 19.728 1.00 26.48 87 ASN B CA 1
ATOM 1499 C C . ASN B 1 90 ? 4.741 14.426 20.496 1.00 25.57 87 ASN B C 1
ATOM 1500 O O . ASN B 1 90 ? 5.708 13.783 20.079 1.00 23.53 87 ASN B O 1
ATOM 1505 N N . ASN B 1 91 ? 4.754 15.158 21.608 1.00 24.92 88 ASN B N 1
ATOM 1506 C CA . ASN B 1 91 ? 5.881 15.172 22.542 1.00 24.47 88 ASN B CA 1
ATOM 1507 C C . ASN B 1 91 ? 7.155 15.764 21.989 1.00 24.93 88 ASN B C 1
ATOM 1508 O O . ASN B 1 91 ? 8.254 15.335 22.332 1.00 24.09 88 ASN B O 1
ATOM 1513 N N . VAL B 1 92 ? 6.984 16.753 21.119 1.00 23.19 89 VAL B N 1
ATOM 1514 C CA . VAL B 1 92 ? 8.057 17.679 20.780 1.00 23.30 89 VAL B CA 1
ATOM 1515 C C . VAL B 1 92 ? 7.916 18.811 21.816 1.00 24.08 89 VAL B C 1
ATOM 1516 O O . VAL B 1 92 ? 6.831 19.331 22.036 1.00 24.84 89 VAL B O 1
ATOM 1520 N N A LYS B 1 93 ? 9.012 19.160 22.470 0.50 23.26 90 LYS B N 1
ATOM 1521 N N B LYS B 1 93 ? 9.014 19.201 22.434 0.50 23.31 90 LYS B N 1
ATOM 1522 C CA A LYS B 1 93 ? 9.017 20.381 23.269 0.50 23.89 90 LYS B CA 1
ATOM 1523 C CA B LYS B 1 93 ? 8.970 20.386 23.290 0.50 23.70 90 LYS B CA 1
ATOM 1524 C C A LYS B 1 93 ? 9.100 21.550 22.285 0.50 23.73 90 LYS B C 1
ATOM 1525 C C B LYS B 1 93 ? 9.206 21.638 22.445 0.50 23.49 90 LYS B C 1
ATOM 1526 O O A LYS B 1 93 ? 9.960 21.567 21.422 0.50 24.56 90 LYS B O 1
ATOM 1527 O O B LYS B 1 93 ? 10.282 21.801 21.870 0.50 22.73 90 LYS B O 1
ATOM 1538 N N . VAL B 1 94 ? 8.210 22.519 22.426 1.00 23.28 91 VAL B N 1
ATOM 1539 C CA . VAL B 1 94 ? 8.210 23.681 21.516 1.00 22.38 91 VAL B CA 1
ATOM 1540 C C . VAL B 1 94 ? 8.326 24.947 22.357 1.00 24.47 91 VAL B C 1
ATOM 1541 O O . VAL B 1 94 ? 7.481 25.191 23.202 1.00 25.63 91 VAL B O 1
ATOM 1545 N N . GLU B 1 95 ? 9.385 25.716 22.126 1.00 23.99 92 GLU B N 1
ATOM 1546 C CA . GLU B 1 95 ? 9.463 27.073 22.712 1.00 23.71 92 GLU B CA 1
ATOM 1547 C C . GLU B 1 95 ? 9.207 28.073 21.601 1.00 23.25 92 GLU B C 1
ATOM 1548 O O . GLU B 1 95 ? 9.972 28.109 20.629 1.00 23.30 92 GLU B O 1
ATOM 1554 N N . VAL B 1 96 ? 8.150 28.889 21.763 1.00 22.21 93 VAL B N 1
ATOM 1555 C CA . VAL B 1 96 ? 7.922 29.969 20.817 1.00 22.86 93 VAL B CA 1
ATOM 1556 C C . VAL B 1 96 ? 8.850 31.074 21.284 1.00 23.12 93 VAL B C 1
ATOM 1557 O O . VAL B 1 96 ? 8.568 31.740 22.257 1.00 24.56 93 VAL B O 1
ATOM 1561 N N . LEU B 1 97 ? 9.964 31.274 20.583 1.00 22.73 94 LEU B N 1
ATOM 1562 C CA . LEU B 1 97 ? 10.947 32.253 21.030 1.00 22.14 94 LEU B CA 1
ATOM 1563 C C . LEU B 1 97 ? 10.493 33.705 20.848 1.00 23.33 94 LEU B C 1
ATOM 1564 O O . LEU B 1 97 ? 10.860 34.595 21.616 1.00 23.19 94 LEU B O 1
ATOM 1569 N N . GLY B 1 98 ? 9.610 33.928 19.899 1.00 22.01 95 GLY B N 1
ATOM 1570 C CA . GLY B 1 98 ? 9.191 35.272 19.582 1.00 23.28 95 GLY B CA 1
ATOM 1571 C C . GLY B 1 98 ? 8.623 35.289 18.190 1.00 24.07 95 GLY B C 1
ATOM 1572 O O . GLY B 1 98 ? 8.397 34.229 17.588 1.00 24.24 95 GLY B O 1
ATOM 1573 N N . TYR B 1 99 ? 8.472 36.499 17.630 1.00 25.51 96 TYR B N 1
ATOM 1574 C CA . TYR B 1 99 ? 7.877 36.655 16.311 1.00 27.40 96 TYR B CA 1
ATOM 1575 C C . TYR B 1 99 ? 8.818 37.509 15.481 1.00 28.39 96 TYR B C 1
ATOM 1576 O O . TYR B 1 99 ? 9.292 38.553 15.948 1.00 27.79 96 TYR B O 1
ATOM 1585 N N . VAL B 1 100 ? 9.072 37.053 14.252 1.00 30.41 97 VAL B N 1
ATOM 1586 C CA . VAL B 1 100 ? 10.066 37.677 13.396 1.00 32.94 97 VAL B CA 1
ATOM 1587 C C . VAL B 1 100 ? 9.333 38.582 12.435 1.00 34.12 97 VAL B C 1
ATOM 1588 O O . VAL B 1 100 ? 8.472 38.137 11.675 1.00 34.70 97 VAL B O 1
ATOM 1592 N N . LEU B 1 101 ? 9.669 39.860 12.502 1.00 37.21 98 LEU B N 1
ATOM 1593 C CA . LEU B 1 101 ? 9.076 40.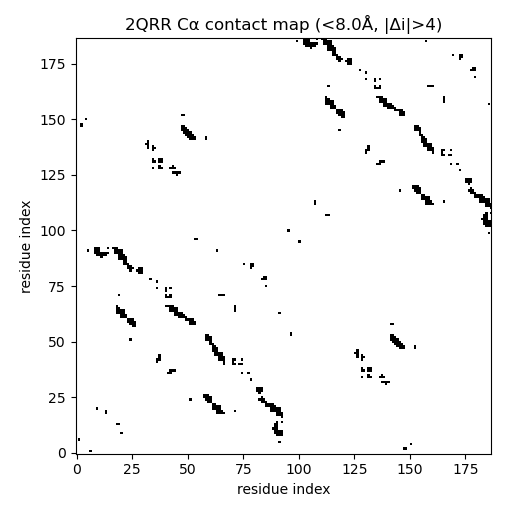866 11.636 1.00 39.05 98 LEU B CA 1
ATOM 1594 C C . LEU B 1 101 ? 10.102 41.247 10.584 1.00 40.50 98 LEU B C 1
ATOM 1595 O O . LEU B 1 101 ? 11.087 41.939 10.900 1.00 41.52 98 LEU B O 1
#

Foldseek 3Di:
DDDVVQVVQFAADDDPPWFWKKDKFKQQFAPDPLVCLCPVLVWDWADDDWDWDAPPNMIITITTIDHDPVSVVVSQVVRVVRPDDMDRRGIGD/DDDDPVQVVQFAADDDPPWFWKKDKFWQQFAPDPLVVLCPPLVKDWADDDWDWDAPPNIIITITTIDDDPVSVVVSVVVRVVRPGDMDRRGIGD

InterPro domains:
  IPR003439 ABC transporter-like, ATP-binding domain [PF00005] (21-169)
  IPR003439 ABC transporter-like, ATP-binding domain [PS50893] (2-241)
  IPR003593 AAA+ ATPase domain [SM00382] (30-235)
  IPR012692 ABC transporter, methionine import, ATP-binding protein MetN, proteobacteria [TIGR02314] (1-343)
  IPR017871 ABC transporter-like, conserved site [PS00211] (141-155)
  IPR018449 NIL domain [PF09383] (268-339)
  IPR018449 NIL domain [SM00930] (265-340)
  IPR027417 P-loop containing nucleoside triphosphate hydrolase [G3DSA:3.40.50.300] (1-232)
  IPR027417 P-loop containing nucleoside triphosphate hydrolase [SSF52540] (1-239)
  IPR041701 Methionine import ATP-binding protein MetN, ATP-binding domain [cd03258] (1-233)
  IPR045865 ACT-like domain [SSF55021] (248-343)
  IPR050086 Methionine import ATP-binding protein MetN-like [PTHR43166] (1-253)